Protein AF-A0A2N1UHP6-F1 (afdb_monomer)

Mean predicted aligned error: 9.68 Å

Solvent-accessible surface area (backbone atoms only — not comparable to full-atom values): 13556 Å² total; per-residue (Å²): 132,90,75,89,81,90,78,82,80,83,69,83,75,75,76,76,76,75,86,50,70,66,57,54,50,54,53,50,52,52,50,53,53,53,51,66,66,46,52,65,56,50,53,53,51,54,49,52,53,35,51,54,50,43,52,52,50,49,49,53,51,46,21,26,37,60,32,34,74,42,96,82,48,97,57,75,44,74,63,3,52,24,44,43,48,50,54,52,49,48,50,51,57,70,67,59,75,84,89,89,68,97,66,69,74,56,82,91,35,42,66,50,29,48,53,40,42,54,47,41,31,68,68,62,16,69,27,31,44,60,38,79,63,54,37,43,43,46,66,43,78,46,77,44,78,28,55,46,82,52,96,52,101,72,35,49,37,72,48,75,44,79,38,71,59,56,60,38,92,70,85,75,79,49,74,40,40,93,78,31,85,68,21,39,63,27,32,32,56,48,31,73,71,62,79,68,84,72,75,56,40,49,76,88,62,58,63,81,41,29,37,10,43,68,46,66,30,40,35,58,66,49,69,42,99,86,69,47,54,38,54,79,74

Structure (mmCIF, N/CA/C/O backbone):
data_AF-A0A2N1UHP6-F1
#
_entry.id   AF-A0A2N1UHP6-F1
#
loop_
_atom_site.group_PDB
_atom_site.id
_atom_site.type_symbol
_atom_site.label_atom_id
_atom_site.label_alt_id
_atom_site.label_comp_id
_atom_site.label_asym_id
_atom_site.label_entity_id
_atom_site.label_seq_id
_atom_site.pdbx_PDB_ins_code
_atom_site.Cartn_x
_atom_site.Cartn_y
_atom_site.Cartn_z
_atom_site.occupancy
_atom_site.B_iso_or_equiv
_atom_site.auth_seq_id
_atom_site.auth_comp_id
_atom_site.auth_asym_id
_atom_site.auth_atom_id
_atom_site.pdbx_PDB_model_num
ATOM 1 N N . MET A 1 1 ? 41.200 -51.945 -78.829 1.00 40.44 1 MET A N 1
ATOM 2 C CA . MET A 1 1 ? 40.423 -51.046 -79.706 1.00 40.44 1 MET A CA 1
ATOM 3 C C . MET A 1 1 ? 39.547 -50.185 -78.816 1.00 40.44 1 MET A C 1
ATOM 5 O O . MET A 1 1 ? 38.764 -50.777 -78.096 1.00 40.44 1 MET A O 1
ATOM 9 N N . TYR A 1 2 ? 39.797 -48.866 -78.843 1.00 44.97 2 TYR A N 1
ATOM 10 C CA . TYR A 1 2 ? 38.913 -47.701 -78.609 1.00 44.97 2 TYR A CA 1
ATOM 11 C C . TYR A 1 2 ? 37.865 -47.751 -77.476 1.00 44.97 2 TYR A C 1
ATOM 13 O O . TYR A 1 2 ? 37.186 -48.739 -77.281 1.00 44.97 2 TYR A O 1
ATOM 21 N N . SER A 1 3 ? 37.554 -46.698 -76.732 1.00 45.94 3 SER A N 1
ATOM 22 C CA . SER A 1 3 ? 38.073 -45.344 -76.559 1.00 45.94 3 SER A CA 1
ATOM 23 C C . SER A 1 3 ? 37.295 -44.762 -75.373 1.00 45.94 3 SER A C 1
ATOM 25 O O . SER A 1 3 ? 36.119 -45.069 -75.190 1.00 45.94 3 SER A O 1
ATOM 27 N N . TRP A 1 4 ? 37.955 -43.912 -74.596 1.00 58.59 4 TRP A N 1
ATOM 28 C CA . TRP A 1 4 ? 37.360 -42.893 -73.731 1.00 58.59 4 TRP A CA 1
ATOM 29 C C . TRP A 1 4 ? 36.025 -42.310 -74.230 1.00 58.59 4 TRP A C 1
ATOM 31 O O . TRP A 1 4 ? 35.923 -42.041 -75.417 1.00 58.59 4 TRP A O 1
ATOM 41 N N . PHE A 1 5 ? 35.098 -41.985 -73.316 1.00 57.38 5 PHE A N 1
ATOM 42 C CA . PHE A 1 5 ? 34.551 -40.622 -73.177 1.00 57.38 5 PHE A CA 1
ATOM 43 C C . PHE A 1 5 ? 33.900 -40.412 -71.800 1.00 57.38 5 PHE A C 1
ATOM 45 O O . PHE A 1 5 ? 32.856 -40.966 -71.465 1.00 57.38 5 PHE A O 1
ATOM 52 N N . SER A 1 6 ? 34.559 -39.559 -71.018 1.00 65.69 6 SER A N 1
ATOM 53 C CA . SER A 1 6 ? 33.983 -38.778 -69.929 1.00 65.69 6 SER A CA 1
ATOM 54 C C . SER A 1 6 ? 33.071 -37.699 -70.519 1.00 65.69 6 SER A C 1
ATOM 56 O O . SER A 1 6 ? 33.502 -36.933 -71.379 1.00 65.69 6 SER A O 1
ATOM 58 N N . THR A 1 7 ? 31.842 -37.591 -70.019 1.00 63.31 7 THR A N 1
ATOM 59 C CA . THR A 1 7 ? 31.036 -36.366 -70.117 1.00 63.31 7 THR A CA 1
ATOM 60 C C . THR A 1 7 ? 30.554 -36.007 -68.723 1.00 63.31 7 THR A C 1
ATOM 62 O O . THR A 1 7 ? 29.512 -36.470 -68.257 1.00 63.31 7 THR A O 1
ATOM 65 N N . GLY A 1 8 ? 31.358 -35.186 -68.046 1.00 53.56 8 GLY A N 1
ATOM 66 C CA . GLY A 1 8 ? 30.943 -34.455 -66.859 1.00 53.56 8 GLY A CA 1
ATOM 67 C C . GLY A 1 8 ? 29.770 -33.538 -67.199 1.00 53.56 8 GLY A C 1
ATOM 68 O O . GLY A 1 8 ? 29.825 -32.755 -68.146 1.00 53.56 8 GLY A O 1
ATOM 69 N N . ARG A 1 9 ? 28.688 -33.645 -66.428 1.00 57.09 9 ARG A N 1
ATOM 70 C CA . ARG A 1 9 ? 27.591 -32.679 -66.468 1.00 57.09 9 ARG A CA 1
ATOM 71 C C . ARG A 1 9 ? 28.042 -31.399 -65.772 1.00 57.09 9 ARG A C 1
ATOM 73 O O . ARG A 1 9 ? 28.438 -31.421 -64.611 1.00 57.09 9 ARG A O 1
ATOM 80 N N . ASN A 1 10 ? 27.948 -30.298 -66.509 1.00 60.03 10 ASN A N 1
ATOM 81 C CA . ASN A 1 10 ? 28.145 -28.933 -66.043 1.00 60.03 10 ASN A CA 1
ATOM 82 C C . ASN A 1 10 ? 27.243 -28.633 -64.833 1.00 60.03 10 ASN A C 1
ATOM 84 O O . ASN A 1 10 ? 26.041 -28.419 -64.992 1.00 60.03 10 ASN A O 1
ATOM 88 N N . CYS A 1 11 ? 27.813 -28.578 -63.628 1.00 63.97 11 CYS A N 1
ATOM 89 C CA . CYS A 1 11 ? 27.185 -27.859 -62.525 1.00 63.97 11 CYS A CA 1
ATOM 90 C C . CYS A 1 11 ? 27.292 -26.359 -62.836 1.00 63.97 11 CYS A C 1
ATOM 92 O O . CYS A 1 11 ? 28.410 -25.890 -63.067 1.00 63.97 11 CYS A O 1
ATOM 94 N N . PRO A 1 12 ? 26.191 -25.584 -62.840 1.00 66.12 12 PRO A N 1
ATOM 95 C CA . PRO A 1 12 ? 26.282 -24.138 -62.955 1.00 66.12 12 PRO A CA 1
ATOM 96 C C . PRO A 1 12 ? 27.116 -23.626 -61.783 1.00 66.12 12 PRO A C 1
ATOM 98 O O . PRO A 1 12 ? 26.727 -23.713 -60.616 1.00 66.12 12 PRO A O 1
ATOM 101 N N . GLN A 1 13 ? 28.309 -23.143 -62.108 1.00 62.44 13 GLN A N 1
ATOM 102 C CA . GLN A 1 13 ? 29.226 -22.518 -61.178 1.00 62.44 13 GLN A CA 1
ATOM 103 C C . GLN A 1 13 ? 28.523 -21.266 -60.651 1.00 62.44 13 GLN A C 1
ATOM 105 O O . GLN A 1 13 ? 28.478 -20.240 -61.325 1.00 62.44 13 GLN A O 1
ATOM 110 N N . ARG A 1 14 ? 27.895 -21.379 -59.470 1.00 64.81 14 ARG A N 1
ATOM 111 C CA . ARG A 1 14 ? 27.337 -20.247 -58.723 1.00 64.81 14 ARG A CA 1
ATOM 112 C C . ARG A 1 14 ? 28.448 -19.208 -58.636 1.00 64.81 14 ARG A C 1
ATOM 114 O O . ARG A 1 14 ? 29.418 -19.413 -57.904 1.00 64.81 14 ARG A O 1
ATOM 121 N N . GLN A 1 15 ? 28.331 -18.145 -59.426 1.00 63.44 15 GLN A N 1
ATOM 122 C CA . GLN A 1 15 ? 29.222 -17.002 -59.352 1.00 63.44 15 GLN A CA 1
ATOM 123 C C . GLN A 1 15 ? 29.154 -16.506 -57.912 1.00 63.44 15 GLN A C 1
ATOM 125 O O . GLN A 1 15 ? 28.128 -16.004 -57.454 1.00 63.44 15 GLN A O 1
ATOM 130 N N . ARG A 1 16 ? 30.224 -16.753 -57.156 1.00 64.75 16 ARG A N 1
ATOM 131 C CA . ARG A 1 16 ? 30.396 -16.184 -55.828 1.00 64.75 16 ARG A CA 1
ATOM 132 C C . ARG A 1 16 ? 30.650 -14.700 -56.063 1.00 64.75 16 ARG A C 1
ATOM 134 O O . ARG A 1 16 ? 31.787 -14.311 -56.302 1.00 64.75 16 ARG A O 1
ATOM 141 N N . ALA A 1 17 ? 29.583 -13.903 -56.094 1.00 69.94 17 ALA A N 1
ATOM 142 C CA . ALA A 1 17 ? 29.693 -12.455 -56.052 1.00 69.94 17 ALA A CA 1
ATOM 143 C C . ALA A 1 17 ? 30.446 -12.108 -54.760 1.00 69.94 17 ALA A C 1
ATOM 145 O O . ALA A 1 17 ? 29.975 -12.403 -53.661 1.00 69.94 17 ALA A O 1
ATOM 146 N N . GLY A 1 18 ? 31.678 -11.621 -54.901 1.00 76.69 18 GLY A N 1
ATOM 147 C CA . GLY A 1 18 ? 32.496 -11.217 -53.768 1.00 76.69 18 GLY A CA 1
ATOM 148 C C . GLY A 1 18 ? 31.865 -9.999 -53.107 1.00 76.69 18 GLY A C 1
ATOM 149 O O . GLY A 1 18 ? 31.551 -9.028 -53.790 1.00 76.69 18 GLY A O 1
ATOM 150 N N . VAL A 1 19 ? 31.676 -10.058 -51.791 1.00 82.00 19 VAL A N 1
ATOM 151 C CA . VAL A 1 19 ? 31.215 -8.910 -51.006 1.00 82.00 19 VAL A CA 1
ATOM 152 C C . VAL A 1 19 ? 32.281 -7.821 -51.095 1.00 82.00 19 VAL A C 1
ATOM 154 O O . VAL A 1 19 ? 33.451 -8.065 -50.794 1.00 82.00 19 VAL A O 1
ATOM 157 N N . THR A 1 20 ? 31.896 -6.626 -51.537 1.00 92.12 20 THR A N 1
ATOM 158 C CA . THR A 1 20 ? 32.844 -5.513 -51.668 1.00 92.12 20 THR A CA 1
ATOM 159 C C . THR A 1 20 ? 33.027 -4.799 -50.327 1.00 92.12 20 THR A C 1
ATOM 161 O O . THR A 1 20 ? 32.105 -4.718 -49.517 1.00 92.12 20 THR A O 1
ATOM 164 N N . LEU A 1 21 ? 34.218 -4.239 -50.079 1.00 91.00 21 LEU A N 1
ATOM 165 C CA . LEU A 1 21 ? 34.488 -3.460 -48.859 1.00 91.00 21 LEU A CA 1
ATOM 166 C C . LEU A 1 21 ? 33.507 -2.286 -48.721 1.00 91.00 21 LEU A C 1
ATOM 168 O O . LEU A 1 21 ? 33.021 -2.010 -47.627 1.00 91.00 21 LEU A O 1
ATOM 172 N N . VAL A 1 22 ? 33.178 -1.639 -49.842 1.00 94.06 22 VAL A N 1
ATOM 173 C CA . VAL A 1 22 ? 32.226 -0.521 -49.901 1.00 94.06 22 VAL A CA 1
ATOM 174 C C . VAL A 1 22 ? 30.828 -0.955 -49.456 1.00 94.06 22 VAL A C 1
ATOM 176 O O . VAL A 1 22 ? 30.180 -0.234 -48.704 1.00 94.06 22 VAL A O 1
ATOM 179 N N . GLU A 1 23 ? 30.377 -2.143 -49.855 1.00 92.12 23 GLU A N 1
ATOM 180 C CA . GLU A 1 23 ? 29.079 -2.688 -49.447 1.00 92.12 23 GLU A CA 1
ATOM 181 C C . GLU A 1 23 ? 29.013 -2.931 -47.933 1.00 92.12 23 GLU A C 1
ATOM 183 O O . GLU A 1 23 ? 28.057 -2.511 -47.281 1.00 92.12 23 GLU A O 1
ATOM 188 N N . ILE A 1 24 ? 30.068 -3.501 -47.340 1.00 94.50 24 ILE A N 1
ATOM 189 C CA . ILE A 1 24 ? 30.155 -3.670 -45.880 1.00 94.50 24 ILE A CA 1
ATOM 190 C C . ILE A 1 24 ? 30.202 -2.305 -45.178 1.00 94.50 24 ILE A C 1
ATOM 192 O O . ILE A 1 24 ? 29.566 -2.121 -44.139 1.00 94.50 24 ILE A O 1
ATOM 196 N N . LEU A 1 25 ? 30.909 -1.322 -45.741 1.00 95.81 25 LEU A N 1
ATOM 197 C CA . LEU A 1 25 ? 31.005 0.025 -45.174 1.00 95.81 25 LEU A CA 1
ATOM 198 C C . LEU A 1 25 ? 29.634 0.711 -45.141 1.00 95.81 25 LEU A C 1
ATOM 200 O O . LEU A 1 25 ? 29.219 1.208 -44.097 1.00 95.81 25 LEU A O 1
ATOM 204 N N . ILE A 1 26 ? 28.891 0.688 -46.246 1.00 96.50 26 ILE A N 1
ATOM 205 C CA . ILE A 1 26 ? 27.556 1.297 -46.311 1.00 96.50 26 ILE A CA 1
ATOM 206 C C . ILE A 1 26 ? 26.599 0.606 -45.330 1.00 96.50 26 ILE A C 1
ATOM 208 O O . ILE A 1 26 ? 25.913 1.282 -44.562 1.00 96.50 26 ILE A O 1
ATOM 212 N N . VAL A 1 27 ? 26.583 -0.731 -45.297 1.00 97.00 27 VAL A N 1
ATOM 213 C CA . VAL A 1 27 ? 25.702 -1.492 -44.394 1.00 97.00 27 VAL A CA 1
ATOM 214 C C . VAL A 1 27 ? 26.033 -1.208 -42.929 1.00 97.00 27 VAL A C 1
ATOM 216 O O . VAL A 1 27 ? 25.127 -0.972 -42.129 1.00 97.00 27 VAL A O 1
ATOM 219 N N . THR A 1 28 ? 27.315 -1.169 -42.562 1.00 96.75 28 THR A N 1
ATOM 220 C CA . THR A 1 28 ? 27.720 -0.877 -41.179 1.00 96.75 28 THR A CA 1
ATOM 221 C C . THR A 1 28 ? 27.349 0.541 -40.753 1.00 96.75 28 THR A C 1
ATOM 223 O O . THR A 1 28 ? 26.838 0.711 -39.648 1.00 96.75 28 THR A O 1
ATOM 226 N N . VAL A 1 29 ? 27.511 1.547 -41.620 1.00 98.00 29 VAL A N 1
ATOM 227 C CA . VAL A 1 29 ? 27.083 2.931 -41.344 1.00 98.00 29 VAL A CA 1
ATOM 228 C C . VAL A 1 29 ? 25.568 3.025 -41.145 1.00 98.00 29 VAL A C 1
ATOM 230 O O . VAL A 1 29 ? 25.106 3.685 -40.216 1.00 98.00 29 VAL A O 1
ATOM 233 N N . ILE A 1 30 ? 24.775 2.334 -41.966 1.00 97.81 30 ILE A N 1
ATOM 234 C CA . ILE A 1 30 ? 23.313 2.332 -41.812 1.00 97.81 30 ILE A CA 1
ATOM 235 C C . ILE A 1 30 ? 22.910 1.683 -40.480 1.00 97.81 30 ILE A C 1
ATOM 237 O O . ILE A 1 30 ? 22.083 2.236 -39.751 1.00 97.81 30 ILE A O 1
ATOM 241 N N . ILE A 1 31 ? 23.518 0.545 -40.123 1.00 97.25 31 ILE A N 1
ATOM 242 C CA . ILE A 1 31 ? 23.230 -0.148 -38.858 1.00 97.25 31 ILE A CA 1
ATOM 243 C C . ILE A 1 31 ? 23.630 0.717 -37.656 1.00 97.25 31 ILE A C 1
ATOM 245 O O . ILE A 1 31 ? 22.862 0.809 -36.696 1.00 97.25 31 ILE A O 1
ATOM 249 N N . THR A 1 32 ? 24.794 1.375 -37.689 1.00 97.19 32 THR A N 1
ATOM 250 C CA . THR A 1 32 ? 25.238 2.224 -36.571 1.00 97.19 32 THR A CA 1
ATOM 251 C C . THR A 1 32 ? 24.344 3.449 -36.393 1.00 97.19 32 THR A C 1
ATOM 253 O O . THR A 1 32 ? 23.987 3.771 -35.258 1.00 97.19 32 THR A O 1
ATOM 256 N N . LEU A 1 33 ? 23.896 4.078 -37.485 1.00 97.19 33 LEU A N 1
ATOM 257 C CA . LEU A 1 33 ? 22.923 5.172 -37.433 1.00 97.19 33 LEU A CA 1
ATOM 258 C C . LEU A 1 33 ?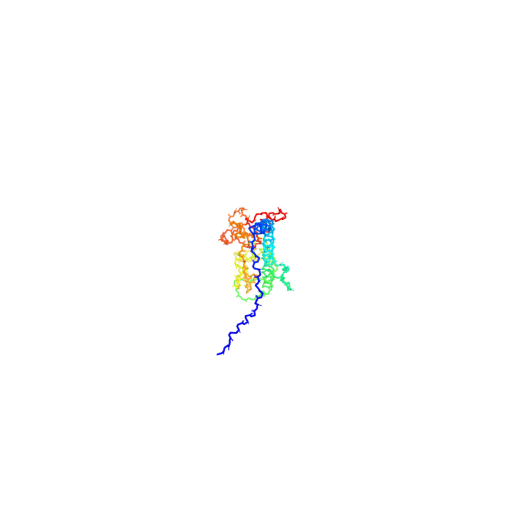 21.576 4.711 -36.861 1.00 97.19 33 LEU A C 1
ATOM 260 O O . LEU A 1 33 ? 21.036 5.362 -35.964 1.00 97.19 33 LEU A O 1
ATOM 264 N N . MET A 1 34 ? 21.052 3.566 -37.311 1.00 96.56 34 MET A N 1
ATOM 265 C CA . MET A 1 34 ? 19.808 3.011 -36.765 1.00 96.56 34 MET A CA 1
ATOM 266 C C . MET A 1 34 ? 19.925 2.684 -35.273 1.00 96.56 34 MET A C 1
ATOM 268 O O . MET A 1 34 ? 19.008 2.984 -34.500 1.00 96.56 34 MET A O 1
ATOM 272 N N . ALA A 1 35 ? 21.053 2.115 -34.845 1.00 95.69 35 ALA A N 1
ATOM 273 C CA . ALA A 1 35 ? 21.307 1.824 -33.439 1.00 95.69 35 ALA A CA 1
ATOM 274 C C . ALA A 1 35 ? 21.348 3.111 -32.597 1.00 95.69 35 ALA A C 1
ATOM 276 O O . ALA A 1 35 ? 20.680 3.189 -31.562 1.00 95.69 35 ALA A O 1
ATOM 277 N N . ALA A 1 36 ? 22.052 4.145 -33.070 1.00 95.38 36 ALA A N 1
ATOM 278 C CA . ALA A 1 36 ? 22.172 5.429 -32.381 1.00 95.38 36 ALA A CA 1
ATOM 279 C C . ALA A 1 36 ? 20.809 6.105 -32.149 1.00 95.38 36 ALA A C 1
ATOM 281 O O . ALA A 1 36 ? 20.549 6.606 -31.054 1.00 95.38 36 ALA A O 1
ATOM 282 N N . VAL A 1 37 ? 19.913 6.064 -33.143 1.00 95.25 37 VAL A N 1
ATOM 283 C CA . VAL A 1 37 ? 18.561 6.643 -33.036 1.00 95.25 37 VAL A CA 1
ATOM 284 C C . VAL A 1 37 ? 17.639 5.801 -32.141 1.00 95.25 37 VAL A C 1
ATOM 286 O O . VAL A 1 37 ? 16.770 6.344 -31.457 1.00 95.25 37 VAL A O 1
ATOM 289 N N . SER A 1 38 ? 17.838 4.483 -32.082 1.00 93.94 38 SER A N 1
ATOM 290 C CA . SER A 1 38 ? 16.955 3.569 -31.338 1.00 93.94 38 SER A CA 1
ATOM 291 C C . SER A 1 38 ? 17.204 3.560 -29.822 1.00 93.94 38 SER A C 1
ATOM 293 O O . SER A 1 38 ? 16.272 3.363 -29.036 1.00 93.94 38 SER A O 1
ATOM 295 N N . PHE A 1 39 ? 18.439 3.805 -29.374 1.00 92.00 39 PHE A N 1
ATOM 296 C CA . PHE A 1 39 ? 18.792 3.786 -27.948 1.00 92.00 39 PHE A CA 1
ATOM 297 C C . PHE A 1 39 ? 18.018 4.765 -27.043 1.00 92.00 39 PHE A C 1
ATOM 299 O O . PHE A 1 39 ? 17.568 4.329 -25.975 1.00 92.00 39 PHE A O 1
ATOM 306 N N . PRO A 1 40 ? 17.830 6.057 -27.386 1.00 91.00 40 PRO A N 1
ATOM 307 C CA . PRO A 1 40 ? 17.067 6.969 -26.531 1.00 91.00 40 PRO A CA 1
ATOM 308 C C . PRO A 1 40 ? 15.601 6.540 -26.392 1.00 91.00 40 PRO A C 1
ATOM 310 O O . PRO A 1 40 ? 15.049 6.584 -25.290 1.00 91.00 40 PRO A O 1
ATOM 313 N N . VAL A 1 41 ? 14.990 6.048 -27.475 1.00 92.81 41 VAL A N 1
ATOM 314 C CA . VAL A 1 41 ? 13.601 5.560 -27.476 1.00 92.81 41 VAL A CA 1
ATOM 315 C C . VAL A 1 41 ? 13.445 4.380 -26.518 1.00 92.81 41 VAL A C 1
ATOM 317 O O . VAL A 1 41 ? 12.512 4.349 -25.714 1.00 92.81 41 VAL A O 1
ATOM 320 N N . TYR A 1 42 ? 14.400 3.449 -26.536 1.00 92.44 42 TYR A N 1
ATOM 321 C CA . TYR A 1 42 ? 14.398 2.299 -25.639 1.00 92.44 42 TYR A CA 1
ATOM 322 C C . TYR A 1 42 ? 14.431 2.705 -24.158 1.00 92.44 42 TYR A C 1
ATOM 324 O O . TYR A 1 42 ? 13.643 2.193 -23.360 1.00 92.44 42 TYR A O 1
ATOM 332 N N . LYS A 1 43 ? 15.274 3.679 -23.781 1.00 91.44 43 LYS A N 1
ATOM 333 C CA . LYS A 1 43 ? 15.325 4.186 -22.397 1.00 91.44 43 LYS A CA 1
ATOM 334 C C . LYS A 1 43 ? 13.994 4.798 -21.955 1.00 91.44 43 LYS A C 1
ATOM 336 O O . LYS A 1 43 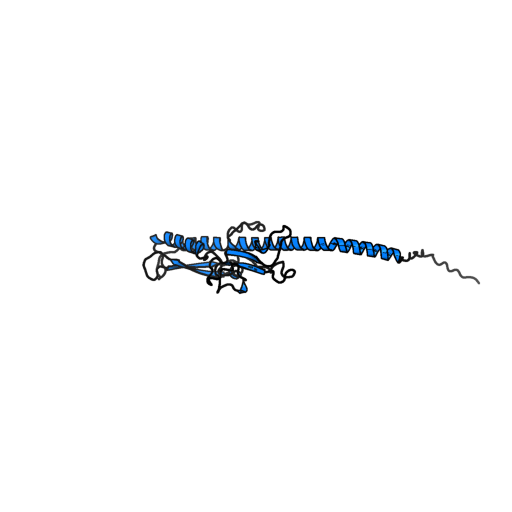? 13.547 4.534 -20.840 1.00 91.44 43 LYS A O 1
ATOM 341 N N . ILE A 1 44 ? 13.333 5.562 -22.826 1.00 92.88 44 ILE A N 1
ATOM 342 C CA . ILE A 1 44 ? 12.027 6.171 -22.526 1.00 92.88 44 ILE A CA 1
ATOM 343 C C . ILE A 1 44 ? 10.961 5.091 -22.303 1.00 92.88 44 ILE A C 1
ATOM 345 O O . ILE A 1 44 ? 10.181 5.182 -21.354 1.00 92.88 44 ILE A O 1
ATOM 349 N N . ILE A 1 45 ? 10.929 4.052 -23.141 1.00 94.44 45 ILE A N 1
ATOM 350 C CA . ILE A 1 45 ? 9.970 2.945 -22.998 1.00 94.44 45 ILE A CA 1
ATOM 351 C C . ILE A 1 45 ? 10.192 2.209 -21.671 1.00 94.44 45 ILE A C 1
ATOM 353 O O . ILE A 1 45 ? 9.240 2.029 -20.911 1.00 94.44 45 ILE A O 1
ATOM 357 N N . GLN A 1 46 ? 11.443 1.874 -21.337 1.00 94.50 46 GLN A N 1
ATOM 358 C CA . GLN A 1 46 ? 11.767 1.241 -20.055 1.00 94.50 46 GLN A CA 1
ATOM 359 C C . GLN A 1 46 ? 11.339 2.094 -18.856 1.00 94.50 46 GLN A C 1
ATOM 361 O O . GLN A 1 46 ? 10.820 1.565 -17.870 1.00 94.50 46 GLN A O 1
ATOM 366 N N . GLN A 1 47 ? 11.530 3.415 -18.929 1.00 94.56 47 GLN A N 1
ATOM 367 C CA . GLN A 1 47 ? 11.075 4.325 -17.882 1.00 94.56 47 GLN A CA 1
ATOM 368 C C . GLN A 1 47 ? 9.551 4.282 -17.728 1.00 94.56 47 GLN A C 1
ATOM 370 O O . GLN A 1 47 ? 9.063 4.118 -16.610 1.00 94.56 47 GLN A O 1
ATOM 375 N N . ARG A 1 48 ? 8.793 4.343 -18.833 1.00 95.50 48 ARG A N 1
ATOM 376 C CA . ARG A 1 48 ? 7.319 4.254 -18.810 1.00 95.50 48 ARG A CA 1
ATOM 377 C C . ARG A 1 48 ? 6.833 2.965 -18.165 1.00 95.50 48 ARG A C 1
ATOM 379 O O . ARG A 1 48 ? 5.899 2.989 -17.364 1.00 95.50 48 ARG A O 1
ATOM 386 N N . GLU A 1 49 ? 7.453 1.837 -18.496 1.00 95.88 49 GLU A N 1
ATOM 387 C CA . GLU A 1 49 ? 7.093 0.541 -17.920 1.00 95.88 49 GLU A CA 1
ATOM 388 C C . GLU A 1 49 ? 7.361 0.488 -16.414 1.00 95.88 49 GLU A C 1
ATOM 390 O O . GLU A 1 49 ? 6.506 0.029 -15.648 1.00 95.88 49 GLU A O 1
ATOM 395 N N . LYS A 1 50 ? 8.512 1.008 -15.969 1.00 95.25 50 LYS A N 1
ATOM 396 C CA . LYS A 1 50 ? 8.860 1.097 -14.544 1.00 95.25 50 LYS A CA 1
ATOM 397 C C . LYS A 1 50 ? 7.922 2.031 -13.782 1.00 95.25 50 LYS A C 1
ATOM 399 O O . LYS A 1 50 ? 7.455 1.650 -12.712 1.00 95.25 50 LYS A O 1
ATOM 404 N N . GLU A 1 51 ? 7.578 3.194 -14.335 1.00 95.56 51 GLU A N 1
ATOM 405 C CA . GLU A 1 51 ? 6.603 4.124 -13.745 1.00 95.56 51 GLU A CA 1
ATOM 406 C C . GLU A 1 51 ? 5.205 3.499 -13.651 1.00 95.56 51 GLU A C 1
ATOM 408 O O . GLU A 1 51 ? 4.557 3.559 -12.604 1.00 95.56 51 GLU A O 1
ATOM 413 N N . LYS A 1 52 ? 4.748 2.827 -14.715 1.00 95.00 52 LYS A N 1
ATOM 414 C CA . LYS A 1 52 ? 3.471 2.100 -14.721 1.00 95.00 52 LYS A CA 1
ATOM 415 C C . LYS A 1 52 ? 3.457 1.008 -13.653 1.00 95.00 52 LYS A C 1
ATOM 417 O O . LYS A 1 52 ? 2.466 0.856 -12.935 1.00 95.00 52 LYS A O 1
ATOM 422 N N . ARG A 1 53 ? 4.558 0.262 -13.518 1.00 94.81 53 ARG A N 1
ATOM 423 C CA . ARG A 1 53 ? 4.723 -0.760 -12.478 1.00 94.81 53 ARG A CA 1
ATOM 424 C C . ARG A 1 53 ? 4.737 -0.142 -11.080 1.00 94.81 53 ARG A C 1
ATOM 426 O O . ARG A 1 53 ? 4.073 -0.683 -10.202 1.00 94.81 53 ARG A O 1
ATOM 433 N N . LEU A 1 54 ? 5.422 0.984 -10.885 1.00 95.50 54 LEU A N 1
ATOM 434 C CA . LEU A 1 54 ? 5.472 1.708 -9.615 1.00 95.50 54 LEU A CA 1
ATOM 435 C C . LEU A 1 54 ? 4.073 2.133 -9.163 1.00 95.50 54 LEU A C 1
ATOM 437 O O . LEU A 1 54 ? 3.636 1.746 -8.083 1.00 95.50 54 LEU A O 1
ATOM 441 N N . ARG A 1 55 ? 3.330 2.840 -10.022 1.00 94.12 55 ARG A N 1
ATOM 442 C CA . ARG A 1 55 ? 1.956 3.281 -9.727 1.00 94.12 55 ARG A CA 1
ATOM 443 C C . ARG A 1 55 ? 1.036 2.108 -9.410 1.00 94.12 55 ARG A C 1
ATOM 445 O O . ARG A 1 55 ? 0.237 2.179 -8.483 1.00 94.12 55 ARG A O 1
ATOM 452 N N . LYS A 1 56 ? 1.179 1.004 -10.147 1.00 92.69 56 LYS A N 1
ATOM 453 C CA . LYS A 1 56 ? 0.436 -0.235 -9.897 1.00 92.69 56 LYS A CA 1
ATOM 454 C C . LYS A 1 56 ? 0.733 -0.823 -8.513 1.00 92.69 56 LYS A C 1
ATOM 456 O O . LYS A 1 56 ? -0.196 -1.261 -7.841 1.00 92.69 56 LYS A O 1
ATOM 461 N N . ILE A 1 57 ? 1.996 -0.827 -8.086 1.00 93.50 57 ILE A N 1
ATOM 462 C CA . ILE A 1 57 ? 2.393 -1.303 -6.752 1.00 93.50 57 ILE A CA 1
ATOM 463 C C . ILE A 1 57 ? 1.822 -0.387 -5.666 1.00 93.50 57 ILE A C 1
ATOM 465 O O . ILE A 1 57 ? 1.154 -0.881 -4.761 1.00 93.50 57 ILE A O 1
ATOM 469 N N . LEU A 1 58 ? 2.013 0.931 -5.788 1.00 93.69 58 LEU A N 1
ATOM 470 C CA . LEU A 1 58 ? 1.512 1.912 -4.818 1.00 93.69 58 LEU A CA 1
ATOM 471 C C . LEU A 1 58 ? -0.014 1.828 -4.675 1.00 93.69 58 LEU A C 1
ATOM 473 O O . LEU A 1 58 ? -0.522 1.718 -3.563 1.00 93.69 58 LEU A O 1
ATOM 477 N N . ALA A 1 59 ? -0.751 1.764 -5.787 1.00 91.81 59 ALA A N 1
ATOM 478 C CA . ALA A 1 59 ? -2.204 1.592 -5.770 1.00 91.81 59 ALA A CA 1
ATOM 479 C C . ALA A 1 59 ? -2.635 0.261 -5.126 1.00 91.81 59 ALA A C 1
ATOM 481 O O . ALA A 1 59 ? -3.606 0.221 -4.369 1.00 91.81 59 ALA A O 1
ATOM 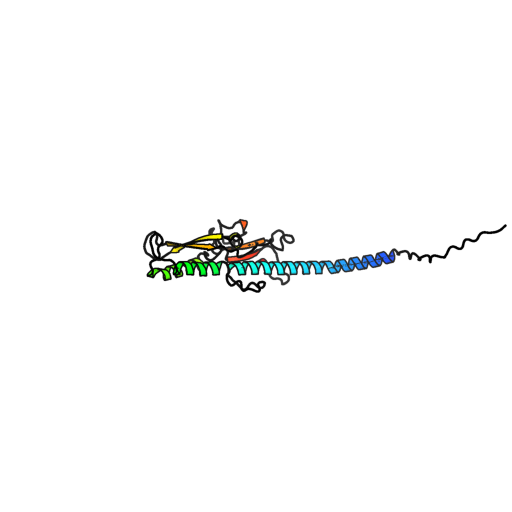482 N N . SER A 1 60 ? -1.911 -0.833 -5.389 1.00 90.62 60 SER A N 1
ATOM 483 C CA . SER A 1 60 ? -2.199 -2.138 -4.781 1.00 90.62 60 SER A CA 1
ATOM 484 C C . SER A 1 60 ? -1.987 -2.136 -3.267 1.00 90.62 60 SER A C 1
ATOM 486 O O . SER A 1 60 ? -2.758 -2.764 -2.552 1.00 90.62 60 SER A O 1
ATOM 488 N N . VAL A 1 61 ? -0.954 -1.455 -2.770 1.00 92.25 61 VAL A N 1
ATOM 489 C CA . VAL A 1 61 ? -0.686 -1.376 -1.327 1.00 92.25 61 VAL A CA 1
ATOM 490 C C . VAL A 1 61 ? -1.650 -0.398 -0.649 1.00 92.25 61 VAL A C 1
ATOM 492 O O . VAL A 1 61 ? -2.210 -0.731 0.389 1.00 92.25 61 VAL A O 1
ATOM 495 N N . ARG A 1 62 ? -1.933 0.764 -1.254 1.00 92.75 62 ARG A N 1
ATOM 496 C CA . ARG A 1 62 ? -2.925 1.724 -0.733 1.00 92.75 62 ARG A CA 1
ATOM 497 C C . ARG A 1 62 ? -4.323 1.122 -0.639 1.00 92.75 62 ARG A C 1
ATOM 499 O O . ARG A 1 62 ? -4.980 1.276 0.383 1.00 92.75 62 ARG A O 1
ATOM 506 N N . SER A 1 63 ? -4.762 0.388 -1.664 1.00 90.31 63 SER A N 1
ATOM 507 C CA . SER A 1 63 ? -6.051 -0.322 -1.618 1.00 90.31 63 SER A CA 1
ATOM 508 C C . SER A 1 63 ? -6.083 -1.403 -0.535 1.00 90.31 63 SER A C 1
ATOM 510 O O . SER A 1 63 ? -7.101 -1.547 0.136 1.00 90.31 63 SER A O 1
ATOM 512 N N . ALA A 1 64 ? -4.970 -2.104 -0.303 1.00 91.56 64 ALA A N 1
ATOM 513 C CA . ALA A 1 64 ? -4.848 -3.060 0.795 1.00 91.56 64 ALA A CA 1
ATOM 514 C C . ALA A 1 64 ? -4.872 -2.399 2.187 1.00 91.56 64 ALA A C 1
ATOM 516 O O . ALA A 1 64 ? -5.332 -3.023 3.140 1.00 91.56 64 ALA A O 1
ATOM 517 N N . LEU A 1 65 ? -4.412 -1.151 2.311 1.00 92.50 65 LEU A N 1
ATOM 518 C CA . LEU A 1 65 ? -4.422 -0.380 3.558 1.00 92.50 65 LEU A CA 1
ATOM 519 C C . LEU A 1 65 ? -5.816 0.152 3.907 1.00 92.50 65 LEU A C 1
ATOM 521 O O . LEU A 1 65 ? -6.383 -0.213 4.938 1.00 92.50 65 LEU A O 1
ATOM 525 N N . SER A 1 66 ? -6.367 1.022 3.059 1.00 86.50 66 SER A N 1
ATOM 526 C CA . SER A 1 66 ? -7.593 1.771 3.360 1.00 86.50 66 SER A CA 1
ATOM 527 C C . SER A 1 66 ? -8.872 1.086 2.888 1.00 86.50 66 SER A C 1
ATOM 529 O O . SER A 1 66 ? -9.945 1.417 3.380 1.00 86.50 66 SER A O 1
ATOM 531 N N . GLY A 1 67 ? -8.765 0.116 1.980 1.00 78.38 67 GLY A N 1
ATOM 532 C CA . GLY A 1 67 ? -9.908 -0.463 1.288 1.00 78.38 67 GLY A CA 1
ATOM 533 C C . GLY A 1 67 ? -10.290 0.431 0.124 1.00 78.38 67 GLY A C 1
ATOM 534 O O . GLY A 1 67 ? -10.772 1.546 0.291 1.00 78.38 67 GLY A O 1
ATOM 535 N N . SER A 1 68 ? -10.023 -0.043 -1.084 1.00 67.56 68 SER A N 1
ATOM 536 C CA . SER A 1 68 ? -10.423 0.641 -2.306 1.00 67.56 68 SER A CA 1
ATOM 537 C C . SER A 1 68 ? -10.579 -0.378 -3.419 1.00 67.56 68 SER A C 1
ATOM 539 O O . SER A 1 68 ? -9.987 -1.460 -3.387 1.00 67.56 68 SER A O 1
ATOM 541 N N . LYS A 1 69 ? -11.355 -0.009 -4.436 1.00 60.03 69 LYS A N 1
ATOM 542 C CA . LYS A 1 69 ? -11.539 -0.803 -5.643 1.00 60.03 69 LYS A CA 1
ATOM 543 C C . LYS A 1 69 ? -10.180 -0.932 -6.337 1.00 60.03 69 LYS A C 1
ATOM 545 O O . LYS A 1 69 ? -9.707 -0.003 -6.987 1.00 60.03 69 LYS A O 1
ATOM 550 N N . SER A 1 70 ? -9.509 -2.067 -6.145 1.00 55.12 70 SER A N 1
ATOM 551 C CA . SER A 1 70 ? -8.248 -2.332 -6.832 1.00 55.12 70 SER A CA 1
ATOM 552 C C . SER A 1 70 ? -8.509 -2.331 -8.344 1.00 55.12 70 SER A C 1
ATOM 554 O O . SER A 1 70 ? -9.387 -3.063 -8.805 1.00 55.12 70 SER A O 1
ATOM 556 N N . PRO A 1 71 ? -7.751 -1.562 -9.149 1.00 55.41 71 PRO A N 1
ATOM 557 C CA . PRO A 1 71 ? -7.963 -1.468 -10.596 1.00 55.41 71 PRO A CA 1
ATOM 558 C C . PRO A 1 71 ? -7.652 -2.773 -11.351 1.00 55.41 71 PRO A C 1
ATOM 560 O O . PRO A 1 71 ? -7.779 -2.829 -12.570 1.00 55.41 71 PRO A O 1
ATOM 563 N N . LEU A 1 72 ? -7.194 -3.816 -10.652 1.00 53.84 72 LEU A N 1
ATOM 564 C CA . LEU A 1 72 ? -6.774 -5.092 -11.231 1.00 53.84 72 LEU A CA 1
ATOM 565 C C . LEU A 1 72 ? -7.632 -6.276 -10.801 1.00 53.84 72 LEU A C 1
ATOM 567 O O . LEU A 1 72 ? -7.436 -7.371 -11.327 1.00 53.84 72 LEU A O 1
ATOM 571 N N . SER A 1 73 ? -8.524 -6.107 -9.826 1.00 51.16 73 SER A N 1
ATOM 572 C CA . SER A 1 73 ? -9.370 -7.198 -9.361 1.00 51.16 73 SER A CA 1
ATOM 573 C C . SER A 1 73 ? -10.772 -7.054 -9.939 1.00 51.16 73 SER A C 1
ATOM 575 O O . SER A 1 73 ? -11.441 -6.046 -9.745 1.00 51.16 73 SER A O 1
ATOM 577 N N . ALA A 1 74 ? -11.241 -8.102 -10.622 1.00 56.22 74 ALA A N 1
ATOM 578 C CA . ALA A 1 74 ? -12.632 -8.201 -11.073 1.00 56.22 74 ALA A CA 1
ATOM 579 C C . ALA A 1 74 ? -13.625 -8.276 -9.896 1.00 56.22 74 ALA A C 1
ATOM 581 O O . ALA A 1 74 ? -14.810 -8.006 -10.057 1.00 56.22 74 ALA A O 1
ATOM 582 N N . ARG A 1 75 ? -13.135 -8.640 -8.704 1.00 50.81 75 ARG A N 1
ATOM 583 C CA . ARG A 1 75 ? -13.876 -8.550 -7.446 1.00 50.81 75 ARG A CA 1
ATOM 584 C C . ARG A 1 75 ? -13.522 -7.252 -6.743 1.00 50.81 75 ARG A C 1
ATOM 586 O O . ARG A 1 75 ? -12.347 -6.891 -6.674 1.00 50.81 75 ARG A O 1
ATOM 593 N N . GLU A 1 76 ? -14.522 -6.573 -6.201 1.00 52.16 76 GLU A N 1
ATOM 594 C CA . GLU A 1 76 ? -14.286 -5.443 -5.316 1.00 52.16 76 GLU A CA 1
ATOM 595 C C . GLU A 1 76 ? -13.587 -5.962 -4.054 1.00 52.16 76 GLU A C 1
ATOM 597 O O . GLU A 1 76 ? -14.161 -6.706 -3.263 1.00 52.16 76 GLU A O 1
ATOM 602 N N . PHE A 1 77 ? -12.315 -5.603 -3.873 1.00 56.03 77 PHE A N 1
ATOM 603 C CA . PHE A 1 77 ? -11.680 -5.674 -2.561 1.00 56.03 77 PHE A CA 1
ATOM 604 C C . PHE A 1 77 ? -12.238 -4.512 -1.734 1.00 56.03 77 PHE A C 1
ATOM 606 O O . PHE A 1 77 ? -11.616 -3.464 -1.600 1.00 56.03 77 PHE A O 1
ATOM 613 N N . VAL A 1 78 ? -13.466 -4.679 -1.239 1.00 57.94 78 VAL A N 1
ATOM 614 C CA . VAL A 1 78 ? -14.151 -3.674 -0.405 1.00 57.94 78 VAL A CA 1
ATOM 615 C C . VAL A 1 78 ? -13.473 -3.546 0.969 1.00 57.94 78 VAL A C 1
ATOM 617 O O . VAL A 1 78 ? -13.658 -2.568 1.687 1.00 57.94 78 VAL A O 1
ATOM 620 N N . GLU A 1 79 ? -12.620 -4.504 1.328 1.00 74.50 79 GLU A N 1
ATOM 621 C CA . GLU A 1 79 ? -12.080 -4.645 2.675 1.00 74.50 79 GLU A CA 1
ATOM 622 C C . GLU A 1 79 ? -10.553 -4.538 2.668 1.00 74.50 79 GLU A C 1
ATOM 624 O O . GLU A 1 79 ? -9.834 -5.535 2.602 1.00 74.50 79 GLU A O 1
ATOM 629 N N . GLY A 1 80 ? -10.044 -3.309 2.744 1.00 88.75 80 GLY A N 1
ATOM 630 C CA . GLY A 1 80 ? -8.666 -3.091 3.183 1.00 88.75 80 GLY A CA 1
ATOM 631 C C . GLY A 1 80 ? -8.521 -3.373 4.675 1.00 88.75 80 GLY A C 1
ATOM 632 O O . GLY A 1 80 ? -9.518 -3.520 5.391 1.00 88.75 80 GLY A O 1
ATOM 633 N N . TYR A 1 81 ? -7.277 -3.422 5.149 1.00 92.62 81 TYR A N 1
ATOM 634 C CA . TYR A 1 81 ? -6.940 -3.708 6.543 1.00 92.62 81 TYR A CA 1
ATOM 635 C C . TYR A 1 81 ? -7.744 -2.833 7.505 1.00 92.62 81 TYR A C 1
ATOM 637 O O . TYR A 1 81 ? -8.390 -3.345 8.419 1.00 92.62 81 TYR A O 1
ATOM 645 N N . ARG A 1 82 ? -7.789 -1.522 7.245 1.00 92.25 82 ARG A N 1
ATOM 646 C CA . ARG A 1 82 ? -8.504 -0.580 8.104 1.00 92.25 82 ARG A CA 1
ATOM 647 C C . ARG A 1 82 ? -9.998 -0.834 8.161 1.00 92.25 82 ARG A C 1
ATOM 649 O O . ARG A 1 82 ? -10.568 -0.888 9.248 1.00 92.25 82 ARG A O 1
ATOM 656 N N . THR A 1 83 ? -10.629 -1.012 7.009 1.00 91.50 83 THR A N 1
ATOM 657 C CA . THR A 1 83 ? -12.064 -1.303 6.940 1.00 91.50 83 THR A CA 1
ATOM 658 C C . THR A 1 83 ? -12.391 -2.601 7.665 1.00 91.50 83 THR A C 1
ATOM 660 O O . THR A 1 83 ? -13.364 -2.645 8.411 1.00 91.50 83 THR A O 1
ATOM 663 N N . TYR A 1 84 ? -11.547 -3.629 7.521 1.00 91.75 84 TYR A N 1
ATOM 664 C CA . TYR A 1 84 ? -11.717 -4.884 8.246 1.00 91.75 84 TYR A CA 1
ATOM 665 C C . TYR A 1 84 ? -11.640 -4.703 9.759 1.00 91.75 84 TYR A C 1
ATOM 667 O O . TYR A 1 84 ? -12.554 -5.125 10.458 1.00 91.75 84 TYR A O 1
ATOM 675 N N . VAL A 1 85 ? -10.579 -4.066 10.262 1.00 92.25 85 VAL A N 1
ATOM 676 C CA . VAL A 1 85 ? -10.387 -3.862 11.705 1.00 92.25 85 VAL A CA 1
ATOM 677 C C . VAL A 1 85 ? -11.541 -3.056 12.293 1.00 92.25 85 VAL A C 1
ATOM 679 O O . VAL A 1 85 ? -12.073 -3.420 13.338 1.00 92.25 85 VAL A O 1
ATOM 682 N N . ILE A 1 86 ? -11.987 -2.006 11.600 1.00 92.31 86 ILE A N 1
ATOM 683 C CA . ILE A 1 86 ? -13.102 -1.173 12.057 1.00 92.31 86 ILE A CA 1
ATOM 684 C C . ILE A 1 86 ? -14.420 -1.955 12.063 1.00 92.31 86 ILE A C 1
ATOM 686 O 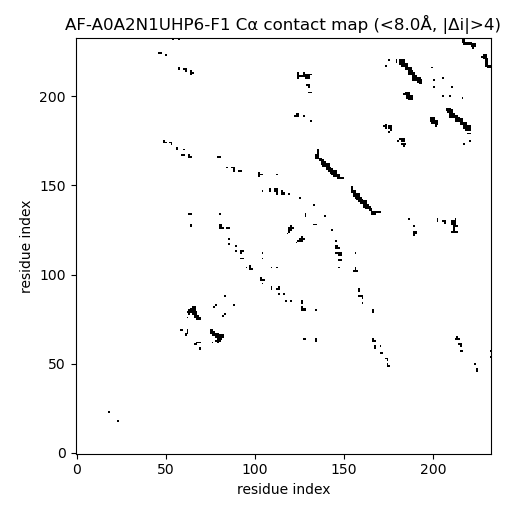O . ILE A 1 86 ? -15.144 -1.917 13.061 1.00 92.31 86 ILE A O 1
ATOM 690 N N . ALA A 1 87 ? -14.741 -2.657 10.974 1.00 91.88 87 ALA A N 1
ATOM 691 C CA . ALA A 1 87 ? -15.996 -3.391 10.844 1.00 91.88 87 ALA A CA 1
ATOM 692 C C . ALA A 1 87 ? -16.056 -4.573 11.819 1.00 91.88 87 ALA A C 1
ATOM 694 O O . ALA A 1 87 ? -17.011 -4.703 12.584 1.00 91.88 87 ALA A O 1
ATOM 695 N N . TYR A 1 88 ? -15.006 -5.394 11.842 1.00 91.56 88 TYR A N 1
ATOM 696 C CA . TYR A 1 88 ? -14.937 -6.575 12.691 1.00 91.56 88 TYR A CA 1
ATOM 697 C C . TYR A 1 88 ? -14.800 -6.209 14.172 1.00 91.56 88 TYR A C 1
ATOM 699 O O . TYR A 1 88 ? -15.491 -6.779 15.009 1.00 91.56 88 TYR A O 1
ATOM 707 N N . GLY A 1 89 ? -13.990 -5.200 14.511 1.00 91.75 89 GLY A N 1
ATOM 708 C CA . GLY A 1 89 ? -13.898 -4.689 15.880 1.00 91.75 89 GLY A CA 1
ATOM 709 C C . GLY A 1 89 ? -15.232 -4.144 16.391 1.00 91.75 89 GLY A C 1
ATOM 710 O O . GLY A 1 89 ? -15.643 -4.469 17.503 1.00 91.75 89 GLY A O 1
ATOM 711 N N . SER A 1 90 ? -15.965 -3.396 15.556 1.00 92.06 90 SER A N 1
ATOM 712 C CA . SER A 1 90 ? -17.316 -2.925 15.899 1.00 92.06 90 SER A CA 1
ATOM 713 C C . SER A 1 90 ? -18.284 -4.084 16.134 1.00 92.06 90 SER A C 1
ATOM 715 O O . SER A 1 90 ? -19.034 -4.063 17.108 1.00 92.06 90 SER A O 1
ATOM 717 N N . TYR A 1 91 ? -18.235 -5.106 15.274 1.00 92.00 91 TYR A N 1
ATOM 718 C CA . TYR A 1 91 ? -19.043 -6.315 15.411 1.00 92.00 91 TYR A CA 1
ATOM 719 C C . TYR A 1 91 ? -18.747 -7.061 16.721 1.00 92.00 91 TYR A C 1
ATOM 721 O O . TYR A 1 91 ? -19.679 -7.468 17.414 1.00 92.00 91 TYR A O 1
ATOM 729 N N . LEU A 1 92 ? -17.473 -7.209 17.102 1.00 90.56 92 LEU A N 1
ATOM 730 C CA . LEU A 1 92 ? -17.095 -7.855 18.364 1.00 90.56 92 LEU A CA 1
ATOM 731 C C . LEU A 1 92 ? -17.598 -7.081 19.588 1.00 90.56 92 LEU A C 1
ATOM 733 O O . LEU A 1 92 ? -18.067 -7.695 20.541 1.00 90.56 92 LEU A O 1
ATOM 737 N N . ILE A 1 93 ? -17.537 -5.746 19.560 1.00 90.12 93 ILE A N 1
ATOM 738 C CA . ILE A 1 93 ? -18.018 -4.899 20.663 1.00 90.12 93 ILE A CA 1
ATOM 739 C C . ILE A 1 93 ? -19.542 -5.008 20.819 1.00 90.12 93 ILE A C 1
ATOM 741 O O . ILE A 1 93 ? -20.049 -5.085 21.939 1.00 90.12 93 ILE A O 1
ATOM 745 N N . GLU A 1 94 ? -20.291 -5.025 19.714 1.00 89.19 94 GLU A N 1
ATOM 746 C CA . GLU A 1 94 ? -21.754 -5.154 19.748 1.00 89.19 94 GLU A CA 1
ATOM 747 C C . GLU A 1 94 ? -22.191 -6.516 20.298 1.00 89.19 94 GLU A C 1
ATOM 749 O O . GLU A 1 94 ? -23.047 -6.585 21.191 1.00 89.19 94 GLU A O 1
ATOM 754 N N . ASN A 1 95 ? -21.538 -7.580 19.824 1.00 88.38 95 ASN A N 1
ATOM 755 C CA . ASN A 1 95 ? -21.847 -8.965 20.177 1.00 88.38 95 ASN A CA 1
ATOM 756 C C . ASN A 1 95 ? -21.135 -9.468 21.438 1.00 88.38 95 ASN A C 1
ATOM 758 O O . ASN A 1 95 ? -21.278 -10.639 21.783 1.00 88.38 95 ASN A O 1
ATOM 762 N N . ALA A 1 96 ? -20.393 -8.615 22.147 1.00 82.69 96 ALA A N 1
ATOM 763 C CA . ALA A 1 96 ? -19.827 -8.970 23.440 1.00 82.69 96 ALA A CA 1
ATOM 764 C C . ALA A 1 96 ? -20.966 -9.365 24.404 1.00 82.69 96 ALA A C 1
ATOM 766 O O . ALA A 1 96 ? -21.822 -8.539 24.747 1.00 82.69 96 ALA A O 1
ATOM 767 N N . LEU A 1 97 ? -21.007 -10.644 24.785 1.00 66.19 97 LEU A N 1
ATOM 768 C CA . LEU A 1 97 ? -21.936 -11.197 25.773 1.00 66.19 97 LEU A CA 1
ATOM 769 C C . LEU A 1 97 ? -21.471 -10.805 27.192 1.00 66.19 97 LEU A C 1
ATOM 771 O O . LEU A 1 97 ? -20.274 -10.785 27.470 1.00 66.19 97 LEU A O 1
ATOM 775 N N . GLU A 1 98 ? -22.405 -10.509 28.096 1.00 57.84 98 GLU A N 1
ATOM 776 C CA . GLU A 1 98 ? -22.180 -10.488 29.561 1.00 57.84 98 GLU A CA 1
ATOM 777 C C . GLU A 1 98 ? -22.505 -11.912 30.108 1.00 57.84 98 GLU A C 1
ATOM 779 O O . GLU A 1 98 ? -23.466 -12.451 29.545 1.00 57.84 98 GLU A O 1
ATOM 784 N N . PRO A 1 99 ? -21.893 -12.581 31.147 1.00 53.28 99 PRO A N 1
ATOM 785 C CA . PRO A 1 99 ? -20.699 -12.435 32.052 1.00 53.28 99 PRO A CA 1
ATOM 786 C C . PRO A 1 99 ? -19.784 -13.739 32.079 1.00 53.28 99 PRO A C 1
ATOM 788 O O . PRO A 1 99 ? -19.910 -14.507 31.125 1.00 53.28 99 PRO A O 1
ATOM 791 N N . PRO A 1 100 ? -18.921 -14.123 33.089 1.00 47.00 100 PRO A N 1
ATOM 792 C CA . PRO A 1 100 ? -18.246 -13.429 34.209 1.00 47.00 100 PRO A CA 1
ATOM 793 C C . PRO A 1 100 ? -16.699 -13.318 34.043 1.00 47.00 100 PRO A C 1
ATOM 795 O O . PRO A 1 100 ? -16.005 -14.301 33.786 1.00 47.00 100 PRO A O 1
ATOM 798 N N . GLY A 1 101 ? -16.128 -12.124 34.251 1.00 54.34 101 GLY A N 1
ATOM 799 C CA . GLY A 1 101 ? -14.673 -11.879 34.234 1.00 54.34 101 GLY A CA 1
ATOM 800 C C . GLY A 1 101 ? -14.310 -10.390 34.109 1.00 54.34 101 GLY A C 1
ATOM 801 O O . GLY A 1 101 ? -15.161 -9.583 33.762 1.00 54.34 101 GLY A O 1
ATOM 802 N N . ALA A 1 102 ? -13.053 -10.015 34.389 1.00 53.97 102 ALA A N 1
ATOM 803 C CA . ALA A 1 102 ? -12.600 -8.636 34.661 1.00 53.97 102 ALA A CA 1
ATOM 804 C C . ALA A 1 102 ? -12.763 -7.584 33.533 1.00 53.97 102 ALA A C 1
ATOM 806 O O . ALA A 1 102 ? -12.597 -6.398 33.799 1.00 53.97 102 ALA A O 1
ATOM 807 N N . ASN A 1 103 ? -13.133 -7.982 32.310 1.00 61.25 103 ASN A N 1
ATOM 808 C CA . ASN A 1 103 ? -13.222 -7.099 31.138 1.00 61.25 103 ASN A CA 1
ATOM 809 C C . ASN A 1 103 ? -14.640 -7.090 30.531 1.00 61.25 103 ASN A C 1
ATOM 811 O O . ASN A 1 103 ? -14.815 -7.327 29.337 1.00 61.25 103 ASN A O 1
ATOM 815 N N . THR A 1 104 ? -15.677 -6.876 31.340 1.00 70.94 104 THR A N 1
ATOM 816 C CA . THR A 1 104 ? -17.073 -6.812 30.864 1.00 70.94 104 THR A CA 1
ATOM 817 C C . THR A 1 104 ? -17.499 -5.387 30.518 1.00 70.94 104 THR A C 1
ATOM 819 O O . THR A 1 104 ? -17.248 -4.466 31.293 1.00 70.94 104 THR A O 1
ATOM 822 N N . ILE A 1 105 ? -18.201 -5.212 29.392 1.00 70.31 105 ILE A N 1
ATOM 823 C CA . ILE A 1 105 ? -18.849 -3.943 29.031 1.00 70.31 105 ILE A CA 1
ATOM 824 C C . ILE A 1 105 ? -20.304 -3.989 29.514 1.00 70.31 105 ILE A C 1
ATOM 826 O O . ILE A 1 105 ? -21.066 -4.781 28.962 1.00 70.31 105 ILE A O 1
ATOM 830 N N . PRO A 1 106 ? -20.725 -3.131 30.460 1.00 75.44 106 PRO A N 1
ATOM 831 C CA . PRO A 1 106 ? -22.136 -2.981 30.806 1.00 75.44 106 PRO A CA 1
ATOM 832 C C . PRO A 1 106 ? -22.966 -2.617 29.567 1.00 75.44 106 PRO A C 1
ATOM 834 O O . PRO A 1 106 ? -22.545 -1.769 28.778 1.00 75.44 106 PRO A O 1
ATOM 837 N N . ALA A 1 107 ? -24.167 -3.172 29.408 1.00 74.81 107 ALA A N 1
ATOM 838 C CA . ALA A 1 107 ? -25.019 -2.977 28.230 1.00 74.81 107 ALA A CA 1
ATOM 839 C C . ALA A 1 107 ? -25.213 -1.495 27.844 1.00 74.81 107 ALA A C 1
ATOM 841 O O . ALA A 1 107 ? -25.171 -1.141 26.664 1.00 74.81 107 ALA A O 1
ATOM 842 N N . GLY A 1 108 ? -25.325 -0.602 28.835 1.00 80.44 108 GLY A N 1
ATOM 843 C CA . GLY A 1 108 ? -25.443 0.849 28.629 1.00 80.44 108 GLY A CA 1
ATOM 844 C C . GLY A 1 108 ? -24.164 1.558 28.151 1.00 80.44 108 GLY A C 1
ATOM 845 O O . GLY A 1 108 ? -24.215 2.726 27.768 1.00 80.44 108 GLY A O 1
ATOM 846 N N . GLN A 1 109 ? -23.014 0.882 28.159 1.00 85.75 109 GLN A N 1
ATOM 847 C CA . GLN A 1 109 ? -21.708 1.431 27.779 1.00 85.75 109 GLN A CA 1
ATOM 848 C C . GLN A 1 109 ? -21.217 0.955 26.405 1.00 85.75 109 GLN A C 1
ATOM 850 O O . GLN A 1 109 ? -20.306 1.576 25.859 1.00 85.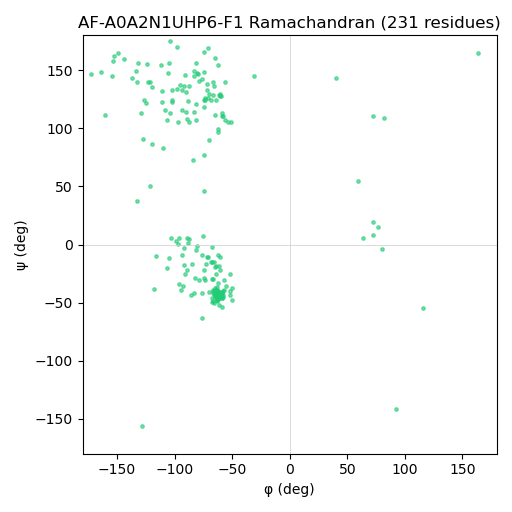75 109 GLN A O 1
ATOM 855 N N . LYS A 1 110 ? -21.845 -0.056 25.783 1.00 87.62 110 LYS A N 1
ATOM 856 C CA . LYS A 1 110 ? -21.449 -0.582 24.457 1.00 87.62 110 LYS A CA 1
ATOM 857 C C . LYS A 1 110 ? -21.319 0.506 23.391 1.00 87.62 110 LYS A C 1
ATOM 859 O O . LYS A 1 110 ? -20.331 0.550 22.661 1.00 87.62 110 LYS A O 1
ATOM 864 N N . LYS A 1 111 ? -22.279 1.438 23.346 1.00 89.81 111 LYS A N 1
ATOM 865 C CA . LYS A 1 111 ? -22.252 2.574 22.412 1.00 89.81 111 LYS A CA 1
ATOM 866 C C . LYS A 1 111 ? -21.032 3.474 22.639 1.00 89.81 111 LYS A C 1
ATOM 868 O O . LYS A 1 111 ? -20.345 3.809 21.681 1.00 89.81 111 LYS A O 1
ATOM 873 N N . LYS A 1 112 ? -20.724 3.802 23.899 1.00 90.06 112 LYS A N 1
ATOM 874 C CA . LYS A 1 112 ? -19.556 4.623 24.263 1.00 90.06 112 LYS A CA 1
ATOM 875 C C . LYS A 1 112 ? -18.240 3.916 23.940 1.00 90.06 112 LYS A C 1
ATOM 877 O O . LYS A 1 112 ? -17.342 4.544 23.393 1.00 90.06 112 LYS A O 1
ATOM 882 N N . VAL A 1 113 ? -18.140 2.615 24.222 1.00 91.06 113 VAL A N 1
ATOM 883 C CA . VAL A 1 113 ? -16.962 1.804 23.869 1.00 91.06 113 VAL A CA 1
ATOM 884 C C . VAL A 1 113 ? -16.764 1.790 22.357 1.00 91.06 113 VAL A C 1
ATOM 886 O O . VAL A 1 113 ? -15.660 2.046 21.893 1.00 91.06 113 VAL A O 1
ATOM 889 N N . LYS A 1 114 ? -17.827 1.575 21.573 1.00 92.00 114 LYS A N 1
ATOM 890 C CA . LYS A 1 114 ? -17.757 1.634 20.107 1.00 92.00 114 LYS A CA 1
ATOM 891 C C . LYS A 1 114 ? -17.317 3.015 19.611 1.00 92.00 114 LYS A C 1
ATOM 893 O O . LYS A 1 114 ? -16.451 3.105 18.747 1.00 92.00 114 LYS A O 1
ATOM 898 N N . GLU A 1 115 ? -17.869 4.093 20.162 1.00 92.69 115 GLU A N 1
ATOM 899 C CA . GLU A 1 115 ? -17.457 5.461 19.822 1.00 92.69 115 GLU A CA 1
ATOM 900 C C . GLU A 1 115 ? -15.978 5.714 20.152 1.00 92.69 115 GLU A C 1
ATOM 902 O O . GLU A 1 115 ? -15.253 6.269 19.327 1.00 92.69 115 GLU A O 1
ATOM 907 N N . ASN A 1 116 ? -15.507 5.274 21.320 1.00 92.56 116 ASN A N 1
ATOM 908 C CA . ASN A 1 116 ? -14.104 5.398 21.712 1.00 92.56 116 ASN A CA 1
ATOM 909 C C . ASN A 1 116 ? -13.191 4.533 20.839 1.00 92.56 116 ASN A C 1
ATOM 911 O O . ASN A 1 116 ? -12.152 5.013 20.404 1.00 92.56 116 ASN A O 1
ATOM 915 N N . PHE A 1 117 ? -13.602 3.314 20.493 1.00 93.25 117 PHE A N 1
ATOM 916 C CA . PHE A 1 117 ? -12.887 2.458 19.549 1.00 93.25 117 PHE A CA 1
ATOM 917 C C . PHE A 1 117 ? -12.715 3.139 18.186 1.00 93.25 117 PHE A C 1
ATOM 919 O O . PHE A 1 117 ? -11.614 3.167 17.641 1.00 93.25 117 PHE A O 1
ATOM 926 N N . LEU A 1 118 ? -13.773 3.758 17.653 1.00 92.81 118 LEU A N 1
ATOM 927 C CA . LEU A 1 118 ? -13.696 4.502 16.394 1.00 92.81 118 LEU A CA 1
ATOM 928 C C . LEU A 1 118 ? -12.787 5.734 16.503 1.00 92.81 118 LEU A C 1
ATOM 930 O O . LEU A 1 118 ? -12.049 6.030 15.563 1.00 92.81 118 LEU A O 1
ATOM 934 N N . LYS A 1 119 ? -12.799 6.438 17.643 1.00 91.31 119 LYS A N 1
ATOM 935 C CA . LYS A 1 119 ? -11.874 7.553 17.904 1.00 91.31 119 LYS A CA 1
ATOM 936 C C . LYS A 1 119 ? -10.423 7.081 17.933 1.00 91.31 119 LYS A C 1
ATOM 938 O O . LYS A 1 119 ? -9.599 7.673 17.246 1.00 91.31 119 LYS A O 1
ATOM 943 N N . LEU A 1 120 ? -10.128 5.997 18.649 1.00 90.50 120 LEU A N 1
ATOM 944 C CA . LEU A 1 120 ? -8.800 5.383 18.703 1.00 90.50 120 LEU A CA 1
ATOM 945 C C . LEU A 1 120 ? -8.334 4.931 17.313 1.00 90.50 120 LEU A C 1
ATOM 947 O O . LEU A 1 120 ? -7.214 5.225 16.901 1.00 90.50 120 LEU A O 1
ATOM 951 N N . ALA A 1 121 ? -9.208 4.284 16.540 1.00 88.88 121 ALA A N 1
ATOM 952 C CA . ALA A 1 121 ? -8.885 3.839 15.189 1.00 88.88 121 ALA A CA 1
ATOM 953 C C . ALA A 1 121 ? -8.557 5.002 14.233 1.00 88.88 121 ALA A C 1
ATOM 955 O O . ALA A 1 121 ? -7.733 4.835 13.331 1.00 88.88 121 ALA A O 1
ATOM 956 N N . ASN A 1 122 ? -9.191 6.164 14.419 1.00 86.75 122 ASN A N 1
ATOM 957 C CA . ASN A 1 122 ? -8.988 7.351 13.586 1.00 86.75 122 ASN A CA 1
ATOM 958 C C . ASN A 1 122 ? -7.803 8.214 14.032 1.00 86.75 122 ASN A C 1
ATOM 960 O O . ASN A 1 122 ? -7.046 8.668 13.179 1.00 86.75 122 ASN A O 1
ATOM 964 N N . ASN A 1 123 ? -7.650 8.435 15.338 1.00 84.69 123 ASN A N 1
ATOM 965 C CA . ASN A 1 123 ? -6.693 9.396 15.888 1.00 84.69 123 ASN A CA 1
ATOM 966 C C . ASN A 1 123 ? -5.358 8.747 16.259 1.00 84.69 123 ASN A C 1
ATOM 968 O O . ASN A 1 123 ? -4.308 9.337 16.041 1.00 84.69 123 ASN A O 1
ATOM 972 N N . GLU A 1 124 ? -5.397 7.532 16.807 1.00 83.06 124 GLU A N 1
ATOM 973 C CA . GLU A 1 124 ? -4.214 6.823 17.316 1.00 83.06 124 GLU A CA 1
ATOM 974 C C . GLU A 1 124 ? -3.743 5.730 16.352 1.00 83.06 124 GLU A C 1
ATOM 976 O O . GLU A 1 124 ? -2.829 4.963 16.635 1.00 83.06 124 GLU A O 1
ATOM 981 N N . GLY A 1 125 ? -4.364 5.640 15.176 1.00 84.62 125 GLY A N 1
ATOM 982 C CA . GLY A 1 125 ? -3.878 4.778 14.113 1.00 84.62 125 GLY A CA 1
ATOM 983 C C . GLY A 1 125 ? -4.065 3.279 14.339 1.00 84.62 125 GLY A C 1
ATOM 984 O O . GLY A 1 125 ? -3.595 2.505 13.512 1.00 84.62 125 GLY A O 1
ATOM 985 N N . PHE A 1 126 ? -4.787 2.845 15.378 1.00 87.12 126 PHE A N 1
ATOM 986 C CA . PHE A 1 126 ? -5.045 1.419 15.644 1.00 87.12 126 PHE A CA 1
ATOM 987 C C . PHE A 1 126 ? -5.828 0.708 14.534 1.00 87.12 126 PHE A C 1
ATOM 989 O O . PHE A 1 126 ? -5.812 -0.517 14.438 1.00 87.12 126 PHE A O 1
ATOM 996 N N . GLY A 1 127 ? -6.511 1.469 13.675 1.00 88.81 127 GLY A N 1
ATOM 997 C CA . GLY A 1 127 ? -7.132 0.930 12.470 1.00 88.81 127 GLY A CA 1
ATOM 998 C C . GLY A 1 127 ? -6.120 0.527 11.393 1.00 88.81 127 GLY A C 1
ATOM 999 O O . GLY A 1 127 ? -6.501 -0.104 10.419 1.00 88.81 127 GLY A O 1
ATOM 1000 N N . TYR A 1 128 ? -4.847 0.886 11.522 1.00 92.50 128 TYR A N 1
ATOM 1001 C CA . TYR A 1 128 ? -3.807 0.601 10.539 1.00 92.50 128 TYR A CA 1
ATOM 1002 C C . TYR A 1 128 ? -2.894 -0.534 11.014 1.00 92.50 128 TYR A C 1
ATOM 1004 O O . TYR A 1 128 ? -2.790 -0.792 12.213 1.00 92.50 128 TYR A O 1
ATOM 1012 N N . PRO A 1 129 ? -2.224 -1.247 10.093 1.00 92.44 129 PRO A N 1
ATOM 1013 C CA . PRO A 1 129 ? -1.305 -2.306 10.484 1.00 92.44 129 PRO A CA 1
ATOM 1014 C C . PRO A 1 129 ? -0.110 -1.706 11.229 1.00 92.44 129 PRO A C 1
ATOM 1016 O O . PRO A 1 129 ? 0.453 -0.704 10.788 1.00 92.44 129 PRO A O 1
ATOM 1019 N N . GLU A 1 130 ? 0.303 -2.340 12.328 1.00 89.81 130 GLU A N 1
ATOM 1020 C CA . GLU A 1 130 ? 1.422 -1.872 13.162 1.00 89.81 130 GLU A CA 1
ATOM 1021 C C . GLU A 1 130 ? 2.705 -1.686 12.358 1.00 89.81 130 GLU A C 1
ATOM 1023 O O . GLU A 1 130 ? 3.451 -0.755 12.632 1.00 89.81 130 GLU A O 1
ATOM 1028 N N . SER A 1 131 ? 2.945 -2.546 11.362 1.00 90.75 131 SER A N 1
ATOM 1029 C CA . SER A 1 131 ? 4.075 -2.468 10.440 1.00 90.75 131 SER A CA 1
ATOM 1030 C C . SER A 1 131 ? 3.708 -2.914 9.021 1.00 90.75 131 SER A C 1
ATOM 1032 O O . SER A 1 131 ? 2.738 -3.658 8.840 1.00 90.75 131 SER A O 1
ATOM 1034 N N . PRO A 1 132 ? 4.480 -2.522 7.987 1.00 90.44 132 PRO A N 1
ATOM 1035 C CA . PRO A 1 132 ? 4.215 -2.942 6.608 1.00 90.44 132 PRO A CA 1
ATOM 1036 C C . PRO A 1 132 ? 4.191 -4.465 6.435 1.00 90.44 132 PRO A C 1
ATOM 1038 O O . PRO A 1 132 ? 3.459 -4.997 5.601 1.00 90.44 132 PRO A O 1
ATOM 1041 N N . GLN A 1 133 ? 4.961 -5.189 7.249 1.00 90.50 133 GLN A N 1
ATOM 1042 C CA . GLN A 1 133 ? 5.033 -6.647 7.229 1.00 90.50 133 GLN A CA 1
ATOM 1043 C C . GLN A 1 133 ? 3.711 -7.291 7.673 1.00 90.50 133 GLN A C 1
ATOM 1045 O O . GLN A 1 133 ? 3.359 -8.356 7.164 1.00 90.50 133 GLN A O 1
ATOM 1050 N N . LYS A 1 134 ? 2.931 -6.629 8.540 1.00 91.19 134 LYS A N 1
ATOM 1051 C CA . LYS A 1 134 ? 1.610 -7.101 8.993 1.00 91.19 134 LYS A CA 1
ATOM 1052 C C . LYS A 1 134 ? 0.547 -7.100 7.886 1.00 91.19 134 LYS A C 1
ATOM 1054 O O . LYS A 1 134 ? -0.474 -7.753 8.033 1.00 91.19 134 LYS A O 1
ATOM 1059 N N . LEU A 1 135 ? 0.781 -6.428 6.753 1.00 90.38 135 LEU A N 1
ATOM 1060 C CA . LEU A 1 135 ? -0.086 -6.549 5.568 1.00 90.38 135 LEU A CA 1
ATOM 1061 C C . LEU A 1 135 ? 0.098 -7.874 4.825 1.00 90.38 135 LEU A C 1
ATOM 1063 O O . LEU A 1 135 ? -0.812 -8.343 4.133 1.00 90.38 135 LEU A O 1
ATOM 1067 N N . VAL A 1 136 ? 1.306 -8.427 4.923 1.00 91.31 136 VAL A N 1
ATOM 1068 C CA . VAL A 1 136 ? 1.727 -9.644 4.226 1.00 91.31 136 VAL A CA 1
ATOM 1069 C C . VAL A 1 136 ? 1.566 -10.863 5.128 1.00 91.31 136 VAL A C 1
ATOM 1071 O O . VAL A 1 136 ? 1.232 -11.950 4.657 1.00 91.31 136 VAL A O 1
ATOM 1074 N N . GLN A 1 137 ? 1.784 -10.687 6.430 1.00 89.00 137 GLN A N 1
ATOM 1075 C CA . GLN A 1 137 ? 1.511 -11.698 7.440 1.00 89.00 137 GLN A CA 1
ATOM 1076 C C . GLN A 1 137 ? -0.008 -11.836 7.617 1.00 89.00 137 GLN A C 1
ATOM 1078 O O . GLN A 1 137 ? -0.725 -10.848 7.692 1.00 89.00 137 G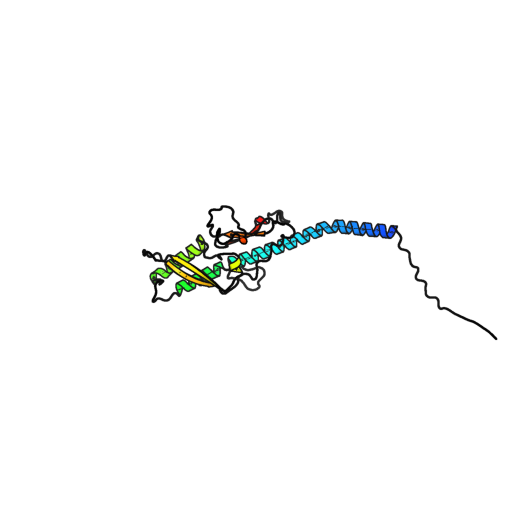LN A O 1
ATOM 1083 N N . GLY A 1 138 ? -0.500 -13.072 7.630 1.00 83.75 138 GLY A N 1
ATOM 1084 C CA . GLY A 1 138 ? -1.859 -13.381 8.082 1.00 83.75 138 GLY A CA 1
ATOM 1085 C C . GLY A 1 138 ? -1.795 -13.990 9.478 1.00 83.75 138 GLY A C 1
ATOM 1086 O O . GLY A 1 138 ? -0.699 -14.278 9.960 1.00 83.75 138 GLY A O 1
ATOM 1087 N N . ASN A 1 139 ? -2.956 -14.234 10.078 1.00 88.00 139 ASN A N 1
ATOM 1088 C CA . ASN A 1 139 ? -3.098 -14.788 11.426 1.00 88.00 139 ASN A CA 1
ATOM 1089 C C . ASN A 1 139 ? -2.421 -13.910 12.494 1.00 88.00 139 ASN A C 1
ATOM 1091 O O . ASN A 1 139 ? -1.526 -14.334 13.224 1.00 88.00 139 ASN A O 1
ATOM 1095 N N . ILE A 1 140 ? -2.806 -12.634 12.525 1.00 90.56 140 ILE A N 1
ATOM 1096 C CA . ILE A 1 140 ? -2.332 -11.659 13.511 1.00 90.56 140 ILE A CA 1
ATOM 1097 C C . ILE A 1 140 ? -3.42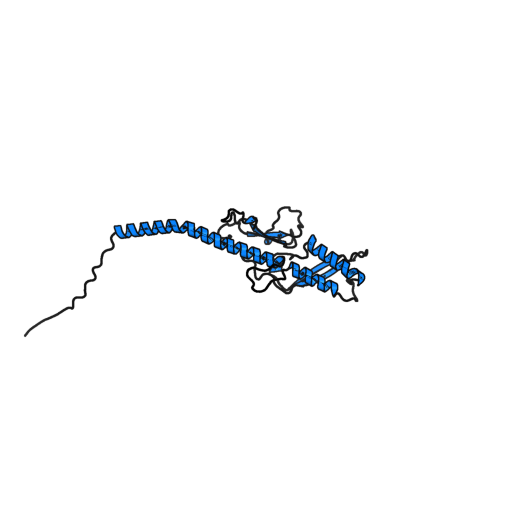6 -11.457 14.555 1.00 90.56 140 ILE A C 1
ATOM 1099 O O . ILE A 1 140 ? -4.576 -11.221 14.204 1.00 90.56 140 ILE A O 1
ATOM 1103 N N . LEU A 1 141 ? -3.063 -11.483 15.834 1.00 91.00 141 LEU A N 1
ATOM 1104 C CA . LEU A 1 141 ? -3.959 -11.113 16.928 1.00 91.00 141 LEU A CA 1
ATOM 1105 C C . LEU A 1 141 ? -3.699 -9.658 17.314 1.00 91.00 141 LEU A C 1
ATOM 1107 O O . LEU A 1 141 ? -2.686 -9.355 17.942 1.00 91.00 141 LEU A O 1
ATOM 1111 N N . LEU A 1 142 ? -4.607 -8.768 16.924 1.00 91.06 142 LEU A N 1
ATOM 1112 C CA . LEU A 1 142 ? -4.551 -7.355 17.283 1.00 91.06 142 LEU A CA 1
ATOM 1113 C C . LEU A 1 142 ? -5.280 -7.148 18.613 1.00 91.06 142 LEU A C 1
ATOM 1115 O O . LEU A 1 142 ? -6.451 -7.503 18.726 1.00 91.06 142 LEU A O 1
ATOM 1119 N N . LYS A 1 143 ? -4.601 -6.586 19.614 1.00 91.56 143 LYS A N 1
ATOM 1120 C CA . LYS A 1 143 ? -5.191 -6.259 20.919 1.00 91.56 143 LYS A CA 1
ATOM 1121 C C . LYS A 1 143 ? -5.272 -4.748 21.061 1.00 91.56 143 LYS A C 1
ATOM 1123 O O . LYS A 1 143 ? -4.254 -4.076 20.941 1.00 91.56 143 LYS A O 1
ATOM 1128 N N . ILE A 1 144 ? -6.475 -4.229 21.281 1.00 90.12 144 ILE A N 1
ATOM 1129 C CA . ILE A 1 144 ? -6.722 -2.793 21.423 1.00 90.12 144 ILE A CA 1
ATOM 1130 C C . ILE A 1 144 ? -7.420 -2.555 22.748 1.00 90.12 144 ILE A C 1
ATOM 1132 O O . ILE A 1 144 ? -8.514 -3.063 22.981 1.00 90.12 144 ILE A O 1
ATOM 1136 N N . ASP A 1 145 ? -6.800 -1.735 23.577 1.00 90.31 145 ASP A N 1
ATOM 1137 C CA . ASP A 1 145 ? -7.317 -1.329 24.871 1.00 90.31 145 ASP A CA 1
ATOM 1138 C C . ASP A 1 145 ? -8.205 -0.089 24.703 1.00 90.31 145 ASP A C 1
ATOM 1140 O O . ASP A 1 145 ? -7.731 1.015 24.444 1.00 90.31 145 ASP A O 1
ATOM 1144 N N . VAL A 1 146 ? -9.524 -0.280 24.796 1.00 89.94 146 VAL A N 1
ATOM 1145 C CA . VAL A 1 146 ? -10.523 0.764 24.541 1.00 89.94 146 VAL A CA 1
ATOM 1146 C C . VAL A 1 146 ? -11.068 1.329 25.854 1.00 89.94 146 VAL A C 1
ATOM 1148 O O . VAL A 1 146 ? -11.667 0.586 26.633 1.00 89.94 146 VAL A O 1
ATOM 1151 N N . PRO A 1 147 ? -10.963 2.644 26.110 1.00 88.06 147 PRO A N 1
ATOM 1152 C CA . PRO A 1 147 ? -11.568 3.261 27.282 1.00 88.06 147 PRO A CA 1
ATOM 1153 C C . PRO A 1 147 ? -13.091 3.079 27.289 1.00 88.06 147 PRO A C 1
ATOM 1155 O O . PRO A 1 147 ? -13.779 3.408 26.321 1.00 88.06 147 PRO A O 1
ATOM 1158 N N . THR A 1 148 ? -13.642 2.611 28.405 1.00 83.06 148 THR A N 1
ATOM 1159 C CA . THR A 1 148 ? -15.096 2.441 28.596 1.00 83.06 148 THR A CA 1
ATOM 1160 C C . THR A 1 148 ? -15.789 3.725 29.061 1.00 83.06 148 THR A C 1
ATOM 1162 O O . THR A 1 148 ? -17.006 3.860 28.932 1.00 83.06 148 THR A O 1
ATOM 1165 N N . GLY A 1 149 ? -15.019 4.703 29.559 1.00 74.69 149 GLY A N 1
ATOM 1166 C CA . GLY A 1 149 ? -15.539 5.963 30.102 1.00 74.69 149 GLY A CA 1
ATOM 1167 C C . GLY A 1 149 ? -16.152 5.836 31.503 1.00 74.69 149 GLY A C 1
ATOM 1168 O O . GLY A 1 149 ? -16.876 6.735 31.926 1.00 74.69 149 GLY A O 1
ATOM 1169 N N . SER A 1 150 ? -15.895 4.727 32.203 1.00 72.69 150 SER A N 1
ATOM 1170 C CA . SER A 1 150 ? -16.198 4.556 33.629 1.00 72.69 150 SER A CA 1
ATOM 1171 C C . SER A 1 150 ? -15.081 5.164 34.491 1.00 72.69 150 SER A C 1
ATOM 1173 O O . SER A 1 150 ? -13.914 5.098 34.121 1.00 72.69 150 SER A O 1
ATOM 1175 N N . SER A 1 151 ? -15.411 5.743 35.649 1.00 64.56 151 SER A N 1
ATOM 1176 C CA . SER A 1 151 ? -14.449 6.431 36.535 1.00 64.56 151 SER A CA 1
ATOM 1177 C C . SER A 1 151 ? -13.535 5.492 37.346 1.00 64.56 151 SER A C 1
ATOM 1179 O O . SER A 1 151 ? -12.827 5.945 38.240 1.00 64.56 151 SER A O 1
ATOM 1181 N N . GLY A 1 152 ? -13.572 4.181 37.088 1.00 66.75 152 GLY A N 1
ATOM 1182 C CA . GLY A 1 152 ? -12.743 3.190 37.778 1.00 66.75 152 GLY A CA 1
ATOM 1183 C C . GLY A 1 152 ? -11.317 3.113 37.221 1.00 66.75 152 GLY A C 1
ATOM 1184 O O . GLY A 1 152 ? -11.105 3.252 36.021 1.00 66.75 152 GLY A O 1
ATOM 1185 N N . VAL A 1 153 ? -10.346 2.808 38.088 1.00 52.72 153 VAL A N 1
ATOM 1186 C CA . VAL A 1 153 ? -8.893 2.769 37.793 1.00 52.72 153 VAL A CA 1
ATOM 1187 C C . VAL A 1 153 ? -8.496 1.754 36.694 1.00 52.72 153 VAL A C 1
ATOM 1189 O O . VAL A 1 153 ? -7.397 1.837 36.169 1.00 52.72 153 VAL A O 1
ATOM 1192 N N . ASN A 1 154 ? -9.400 0.865 36.262 1.00 59.81 154 ASN A N 1
ATOM 1193 C CA . ASN A 1 154 ? -9.186 -0.120 35.187 1.00 59.81 154 ASN A CA 1
ATOM 1194 C C . ASN A 1 154 ? -10.348 -0.157 34.175 1.00 59.81 154 ASN A C 1
ATOM 1196 O O . ASN A 1 154 ? -10.760 -1.218 33.716 1.00 59.81 154 ASN A O 1
ATOM 1200 N N . ALA A 1 155 ? -10.935 0.996 33.856 1.00 73.81 155 ALA A N 1
ATOM 1201 C CA . ALA A 1 155 ? -12.095 1.117 32.974 1.00 73.81 155 ALA A CA 1
ATOM 1202 C C . ALA A 1 155 ? -11.766 0.920 31.478 1.00 73.81 155 ALA A C 1
ATOM 1204 O O . ALA A 1 155 ? -12.233 1.691 30.635 1.00 73.81 155 ALA A O 1
ATOM 1205 N N . THR A 1 156 ? -10.989 -0.100 31.129 1.00 82.88 156 THR A N 1
ATOM 1206 C CA . THR A 1 156 ? -10.533 -0.360 29.762 1.00 82.88 156 THR A CA 1
ATOM 1207 C C . THR A 1 156 ? -11.019 -1.726 29.301 1.00 82.88 156 THR A C 1
ATOM 1209 O O . THR A 1 156 ? -10.954 -2.705 30.035 1.00 82.88 156 THR A O 1
ATOM 1212 N N . TYR A 1 157 ? -11.530 -1.788 28.078 1.00 85.56 157 TYR A N 1
ATOM 1213 C CA . TYR A 1 157 ? -11.979 -3.011 27.437 1.00 85.56 157 TYR A CA 1
ATOM 1214 C C . TYR A 1 157 ? -11.000 -3.407 26.335 1.00 85.56 157 TYR A C 1
ATOM 1216 O O . TYR A 1 157 ? -10.866 -2.694 25.340 1.00 85.56 157 TYR A O 1
ATOM 1224 N N . THR A 1 158 ? -10.334 -4.549 26.494 1.00 89.25 158 THR A N 1
ATOM 1225 C CA . THR A 1 158 ? -9.416 -5.073 25.478 1.00 89.25 158 THR A CA 1
ATOM 1226 C C . THR A 1 158 ? -10.188 -5.806 24.381 1.00 89.25 158 THR A C 1
ATOM 1228 O O . THR A 1 158 ? -10.653 -6.932 24.568 1.00 89.25 158 THR A O 1
ATOM 1231 N N . VAL A 1 159 ? -10.281 -5.198 23.202 1.00 89.19 159 VAL A N 1
ATOM 1232 C CA . VAL A 1 159 ? -10.797 -5.840 21.989 1.00 89.19 159 VAL A CA 1
ATOM 1233 C C . VAL A 1 159 ? -9.673 -6.677 21.380 1.00 89.19 159 VAL A C 1
ATOM 1235 O O . VAL A 1 159 ? -8.624 -6.140 21.029 1.00 89.19 159 VAL A O 1
ATOM 1238 N N . THR A 1 160 ? -9.884 -7.986 21.223 1.00 91.81 160 THR A N 1
ATOM 1239 C CA . THR A 1 160 ? -8.950 -8.858 20.490 1.00 91.81 160 THR A CA 1
ATOM 1240 C C . THR A 1 160 ? -9.522 -9.193 19.117 1.00 91.81 160 THR A C 1
ATOM 1242 O O . THR A 1 160 ? -10.533 -9.882 19.016 1.00 91.81 160 THR A O 1
ATOM 1245 N N . ILE A 1 161 ? -8.875 -8.711 18.059 1.00 91.06 161 ILE A N 1
ATOM 1246 C CA . ILE A 1 161 ? -9.284 -8.893 16.664 1.00 91.06 161 ILE A CA 1
ATOM 1247 C C . ILE A 1 161 ? -8.335 -9.897 15.989 1.00 91.06 161 ILE A C 1
ATOM 1249 O O . ILE A 1 161 ? -7.187 -9.543 15.706 1.00 91.06 161 ILE A O 1
ATOM 1253 N N . PRO A 1 162 ? -8.778 -11.137 15.707 1.00 92.44 162 PRO A N 1
ATOM 1254 C CA . PRO A 1 162 ? -8.069 -12.038 14.805 1.00 92.44 162 PRO A CA 1
ATOM 1255 C C . PRO A 1 162 ? -8.114 -11.529 13.358 1.00 92.44 162 PRO A C 1
ATOM 1257 O O . PRO A 1 162 ? -9.170 -11.284 12.766 1.00 92.44 162 PRO A O 1
ATOM 1260 N N . VAL A 1 163 ? -6.935 -11.365 12.773 1.00 91.31 163 VAL A N 1
ATOM 1261 C CA . VAL A 1 163 ? -6.719 -11.002 11.376 1.00 91.31 163 VAL A CA 1
ATOM 1262 C C . VAL A 1 163 ? -6.140 -12.213 10.653 1.00 91.31 163 VAL A C 1
ATOM 1264 O O . VAL A 1 163 ? -4.932 -12.325 10.463 1.00 91.31 163 VAL A O 1
ATOM 1267 N N . ASP A 1 164 ? -7.006 -13.128 10.221 1.00 90.12 164 ASP A N 1
ATOM 1268 C CA . ASP A 1 164 ? -6.591 -14.424 9.650 1.00 90.12 164 ASP A CA 1
ATOM 1269 C C . ASP A 1 164 ? -6.188 -14.356 8.172 1.00 90.12 164 ASP A C 1
ATOM 1271 O O . ASP A 1 164 ? -5.712 -15.328 7.584 1.00 90.12 164 ASP A O 1
ATOM 1275 N N . ARG A 1 165 ? -6.336 -13.185 7.550 1.00 88.62 165 ARG A N 1
ATOM 1276 C CA . ARG A 1 165 ? -6.096 -12.980 6.121 1.00 88.62 165 ARG A CA 1
ATOM 1277 C C . ARG A 1 165 ? -4.893 -12.100 5.837 1.00 88.62 165 ARG A C 1
ATOM 1279 O O . ARG A 1 165 ? -4.533 -11.224 6.613 1.00 88.62 165 ARG A O 1
ATOM 1286 N N . ARG A 1 166 ? -4.321 -12.314 4.654 1.00 91.19 166 ARG A N 1
ATOM 1287 C CA . ARG A 1 166 ? -3.285 -11.462 4.067 1.00 91.19 166 ARG A CA 1
ATOM 1288 C C . ARG A 1 166 ? -3.949 -10.438 3.157 1.00 91.19 166 ARG A C 1
ATOM 1290 O O . ARG A 1 166 ? -4.769 -10.816 2.321 1.00 91.19 166 ARG A O 1
ATOM 1297 N N . PHE A 1 167 ? -3.566 -9.172 3.277 1.00 90.06 167 PHE A N 1
ATOM 1298 C CA . PHE A 1 167 ? -4.087 -8.102 2.419 1.00 90.06 167 PHE A CA 1
ATOM 1299 C C . PHE A 1 167 ? -3.219 -7.900 1.173 1.00 90.06 167 PHE A C 1
ATOM 1301 O O . PHE A 1 167 ? -3.713 -7.488 0.126 1.00 90.06 167 PHE A O 1
ATOM 1308 N N . VAL A 1 168 ? -1.932 -8.257 1.253 1.00 90.44 168 VAL A N 1
ATOM 1309 C CA . VAL A 1 168 ? -0.995 -8.244 0.123 1.00 90.44 168 VAL A CA 1
ATOM 1310 C C . VAL A 1 168 ? -0.221 -9.562 0.087 1.00 90.44 168 VAL A C 1
ATOM 1312 O O . VAL A 1 168 ? 0.187 -10.081 1.120 1.00 90.44 168 VAL A O 1
ATOM 1315 N N . ARG A 1 169 ? 0.014 -10.121 -1.110 1.00 89.31 169 ARG A N 1
ATOM 1316 C CA . ARG A 1 169 ? 0.806 -11.361 -1.258 1.00 89.31 169 ARG A CA 1
ATOM 1317 C C . ARG A 1 169 ? 2.279 -11.163 -0.902 1.00 89.31 169 ARG A C 1
ATOM 1319 O O . ARG A 1 169 ? 2.868 -12.008 -0.242 1.00 89.31 169 ARG A O 1
ATOM 1326 N N . ASN A 1 170 ? 2.864 -10.085 -1.413 1.00 91.50 170 ASN A N 1
ATOM 1327 C CA . ASN A 1 170 ? 4.229 -9.642 -1.163 1.00 91.50 170 ASN A CA 1
ATOM 1328 C C . ASN A 1 1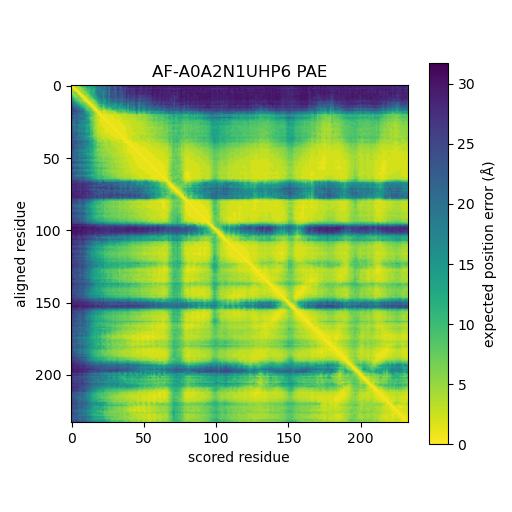70 ? 4.349 -8.178 -1.614 1.00 91.50 170 ASN A C 1
ATOM 1330 O O . ASN A 1 170 ? 3.695 -7.787 -2.585 1.00 91.50 170 ASN A O 1
ATOM 1334 N N . ILE A 1 171 ? 5.196 -7.393 -0.954 1.00 90.88 171 ILE A N 1
ATOM 1335 C CA . ILE A 1 171 ? 5.588 -6.064 -1.423 1.00 90.88 171 ILE A CA 1
ATOM 1336 C C . ILE A 1 171 ? 6.822 -6.263 -2.317 1.00 90.88 171 ILE A C 1
ATOM 1338 O O . ILE A 1 171 ? 7.884 -6.627 -1.813 1.00 90.88 171 ILE A O 1
ATOM 1342 N N . PRO A 1 172 ? 6.705 -6.106 -3.648 1.00 92.56 172 PRO A N 1
ATOM 1343 C CA . PRO A 1 172 ? 7.841 -6.303 -4.541 1.00 92.56 172 PRO A CA 1
ATOM 1344 C C . PRO A 1 172 ? 8.932 -5.250 -4.285 1.00 92.56 172 PRO A C 1
ATOM 1346 O O . PRO A 1 172 ? 8.635 -4.180 -3.754 1.00 92.56 172 PRO A O 1
ATOM 1349 N N . PRO A 1 173 ? 10.182 -5.504 -4.711 1.00 93.19 173 PRO A N 1
ATOM 1350 C CA . PRO A 1 173 ? 11.233 -4.499 -4.646 1.00 93.19 173 PRO A CA 1
ATOM 1351 C C . PRO A 1 173 ? 10.889 -3.285 -5.516 1.00 93.19 173 PRO A C 1
ATOM 1353 O O . PRO A 1 173 ? 10.150 -3.381 -6.504 1.00 93.19 173 PRO A O 1
ATOM 1356 N N . HIS A 1 174 ? 11.454 -2.135 -5.155 1.00 94.94 174 HIS A N 1
ATOM 1357 C CA . HIS A 1 174 ? 11.221 -0.887 -5.865 1.00 94.94 174 HIS A CA 1
ATOM 1358 C C . HIS A 1 174 ? 11.709 -0.991 -7.330 1.00 94.94 174 HIS A C 1
ATOM 1360 O O . HIS A 1 174 ? 12.855 -1.382 -7.570 1.00 94.94 174 HIS A O 1
ATOM 1366 N N . PRO A 1 175 ? 10.883 -0.644 -8.341 1.00 95.62 175 PRO A N 1
ATOM 1367 C CA . PRO A 1 175 ? 11.182 -0.924 -9.754 1.00 95.62 175 PRO A CA 1
ATOM 1368 C C . PRO A 1 175 ? 12.397 -0.162 -10.306 1.00 95.62 175 PRO A C 1
ATOM 1370 O O . PRO A 1 175 ? 12.918 -0.513 -11.366 1.00 95.62 175 PRO A O 1
ATOM 1373 N N . PHE A 1 176 ? 12.856 0.867 -9.590 1.00 95.06 176 PHE A N 1
ATOM 1374 C CA . PHE A 1 176 ? 14.009 1.685 -9.962 1.00 95.06 176 PHE A CA 1
ATOM 1375 C C . PHE A 1 176 ? 15.329 1.288 -9.287 1.00 95.06 176 PHE A C 1
ATOM 1377 O O . PHE A 1 176 ? 16.330 1.905 -9.617 1.00 95.06 176 PHE A O 1
ATOM 1384 N N . ILE A 1 177 ? 15.387 0.260 -8.428 1.00 92.62 177 ILE A N 1
ATOM 1385 C CA . ILE A 1 177 ? 16.620 -0.111 -7.689 1.00 92.62 177 ILE A CA 1
ATOM 1386 C C . ILE A 1 177 ? 17.849 -0.295 -8.599 1.00 92.62 177 ILE A C 1
ATOM 1388 O O . ILE A 1 177 ? 18.936 0.159 -8.268 1.00 92.62 177 ILE A O 1
ATOM 1392 N N . GLY A 1 178 ? 17.684 -0.907 -9.777 1.00 90.88 178 GLY A N 1
ATOM 1393 C CA . GLY A 1 178 ? 18.786 -1.100 -10.733 1.00 90.88 178 GLY A CA 1
ATOM 1394 C C . GLY A 1 178 ? 19.123 0.122 -11.599 1.00 90.88 178 GLY A C 1
ATOM 1395 O O . GLY A 1 178 ? 19.993 0.037 -12.457 1.00 90.88 178 GLY A O 1
ATOM 1396 N N . TRP A 1 179 ? 18.397 1.230 -11.447 1.00 91.56 179 TRP A N 1
ATOM 1397 C CA . TRP A 1 179 ? 18.574 2.457 -12.235 1.00 91.56 179 TRP A CA 1
ATOM 1398 C C . TRP A 1 179 ? 18.971 3.647 -11.375 1.00 91.56 179 TRP A C 1
ATOM 1400 O O . TRP A 1 179 ? 19.792 4.458 -11.789 1.00 91.56 179 TRP A O 1
ATOM 1410 N N . VAL A 1 180 ? 18.398 3.728 -10.178 1.00 91.88 180 VAL A N 1
ATOM 1411 C CA . VAL A 1 180 ? 18.721 4.733 -9.182 1.00 91.88 180 VAL A CA 1
ATOM 1412 C C . VAL A 1 180 ? 18.987 3.994 -7.869 1.00 91.88 180 VAL A C 1
ATOM 1414 O O . VAL A 1 180 ? 18.061 3.395 -7.316 1.00 91.88 180 VAL A O 1
ATOM 1417 N N . PRO A 1 181 ? 20.231 4.008 -7.358 1.00 89.69 181 PRO A N 1
ATOM 1418 C CA . PRO A 1 181 ? 20.630 3.176 -6.220 1.00 89.69 181 PRO A CA 1
ATOM 1419 C C . PRO A 1 181 ? 19.885 3.531 -4.926 1.00 89.69 181 PRO A C 1
ATOM 1421 O O . PRO A 1 181 ? 19.697 2.680 -4.063 1.00 89.69 181 PRO A O 1
ATOM 1424 N N . ASN A 1 182 ? 19.409 4.773 -4.811 1.00 90.56 182 ASN A N 1
ATOM 1425 C CA . ASN A 1 182 ? 18.684 5.261 -3.637 1.00 90.56 182 ASN A CA 1
ATOM 1426 C C . ASN A 1 182 ? 17.167 5.023 -3.709 1.00 90.56 182 ASN A C 1
ATOM 1428 O O . ASN A 1 182 ? 16.451 5.430 -2.794 1.00 90.56 182 ASN A O 1
ATOM 1432 N N . ALA A 1 183 ? 16.665 4.394 -4.777 1.00 93.50 183 ALA A N 1
ATOM 1433 C CA . ALA A 1 183 ? 15.235 4.230 -4.976 1.00 93.50 183 ALA A CA 1
ATOM 1434 C C . ALA A 1 183 ? 14.650 3.157 -4.050 1.00 93.50 183 ALA A C 1
ATOM 1436 O O . ALA A 1 183 ? 15.006 1.980 -4.138 1.00 93.50 183 ALA A O 1
ATOM 1437 N N . ARG A 1 184 ? 13.717 3.549 -3.183 1.00 93.75 184 ARG A N 1
ATOM 1438 C CA . ARG A 1 184 ? 13.121 2.670 -2.168 1.00 93.75 184 ARG A CA 1
ATOM 1439 C C . ARG A 1 184 ? 11.679 3.052 -1.861 1.00 93.75 184 ARG A C 1
ATOM 1441 O O . ARG A 1 184 ? 11.226 4.140 -2.202 1.00 93.75 184 ARG A O 1
ATOM 1448 N N . PHE A 1 185 ? 10.970 2.142 -1.202 1.00 94.00 185 PHE A N 1
ATOM 1449 C CA . PHE A 1 185 ? 9.674 2.448 -0.607 1.00 94.00 185 PHE A CA 1
ATOM 1450 C C . PHE A 1 185 ? 9.863 3.003 0.800 1.00 94.00 185 PHE A C 1
ATOM 1452 O O . PHE A 1 185 ? 10.639 2.461 1.590 1.00 94.00 185 PHE A O 1
ATOM 1459 N N . GLU A 1 186 ? 9.120 4.055 1.108 1.00 92.44 186 GLU A N 1
ATOM 1460 C CA . GLU A 1 186 ? 8.969 4.569 2.463 1.00 92.44 186 GLU A CA 1
ATOM 1461 C C . GLU A 1 186 ? 7.484 4.608 2.826 1.00 92.44 186 GLU A C 1
ATOM 1463 O O . GLU A 1 186 ? 6.610 4.646 1.961 1.00 92.44 186 GLU A O 1
ATOM 1468 N N . PHE A 1 187 ? 7.192 4.557 4.118 1.00 92.12 187 PHE A N 1
ATOM 1469 C CA . PHE A 1 187 ? 5.840 4.420 4.640 1.00 92.12 187 PHE A CA 1
ATOM 1470 C C . PHE A 1 187 ? 5.511 5.604 5.549 1.00 92.12 187 PHE A C 1
ATOM 1472 O O . PHE A 1 187 ? 6.361 6.075 6.309 1.00 92.12 187 PHE A O 1
ATOM 1479 N N . LYS A 1 188 ? 4.280 6.111 5.464 1.00 90.88 188 LYS A N 1
ATOM 1480 C CA . LYS A 1 188 ? 3.788 7.152 6.373 1.00 90.88 188 LYS A CA 1
ATOM 1481 C C . LYS A 1 188 ? 3.148 6.490 7.581 1.00 90.88 188 LYS A C 1
ATOM 1483 O O . LYS A 1 188 ? 2.353 5.560 7.435 1.00 90.88 188 LYS A O 1
ATOM 1488 N N . ALA A 1 189 ? 3.534 6.951 8.762 1.00 90.19 189 ALA A N 1
ATOM 1489 C CA . ALA A 1 189 ? 2.985 6.467 10.016 1.00 90.19 189 ALA A CA 1
ATOM 1490 C C . ALA A 1 189 ? 1.645 7.150 10.321 1.00 90.19 189 ALA A C 1
ATOM 1492 O O . ALA A 1 189 ? 1.376 8.250 9.837 1.00 90.19 189 ALA A O 1
ATOM 1493 N N . ALA A 1 190 ? 0.813 6.499 11.124 1.00 87.44 190 ALA A N 1
ATOM 1494 C CA . ALA A 1 190 ? -0.371 7.084 11.732 1.00 87.44 190 ALA A CA 1
ATOM 1495 C C . ALA A 1 190 ? 0.028 7.831 13.004 1.00 87.44 190 ALA A C 1
ATOM 1497 O O . ALA A 1 190 ? -0.436 8.941 13.243 1.00 87.44 190 ALA A O 1
ATOM 1498 N N . VAL A 1 191 ? 0.928 7.225 13.785 1.00 83.88 191 VAL A N 1
ATOM 1499 C CA . VAL A 1 191 ? 1.447 7.773 15.036 1.00 83.88 191 VAL A CA 1
ATOM 1500 C C . VAL A 1 191 ? 2.969 7.786 14.990 1.00 83.88 191 VAL A C 1
ATOM 1502 O O . VAL A 1 191 ? 3.615 6.753 14.793 1.00 83.88 191 VAL A O 1
ATOM 1505 N N . ASN A 1 192 ? 3.537 8.972 15.205 1.00 80.56 192 ASN A N 1
ATOM 1506 C CA . ASN A 1 192 ? 4.972 9.165 15.373 1.00 80.56 192 ASN A CA 1
ATOM 1507 C C . ASN A 1 192 ? 5.314 9.040 16.857 1.00 80.56 192 ASN A C 1
ATOM 1509 O O . ASN A 1 192 ? 4.909 9.884 17.653 1.00 80.56 192 ASN A O 1
ATOM 1513 N N . THR A 1 193 ? 6.074 8.013 17.232 1.00 72.88 193 THR A N 1
ATOM 1514 C CA . THR A 1 193 ? 6.455 7.783 18.636 1.00 72.88 193 THR A CA 1
ATOM 1515 C C . THR A 1 193 ? 7.751 8.498 19.017 1.00 72.88 193 THR A C 1
ATOM 1517 O O . THR A 1 193 ? 7.981 8.766 20.190 1.00 72.88 193 THR A O 1
ATOM 1520 N N . SER A 1 194 ? 8.597 8.844 18.041 1.00 67.19 194 SER A N 1
ATOM 1521 C CA . SER A 1 194 ? 9.947 9.382 18.271 1.00 67.19 194 SER A CA 1
ATOM 1522 C C . SER A 1 194 ? 10.071 10.908 18.176 1.00 67.19 194 SER A C 1
ATOM 1524 O O . SER A 1 194 ? 11.183 11.427 18.241 1.00 67.19 194 SER A O 1
ATOM 1526 N N . GLY A 1 195 ? 8.971 11.645 17.968 1.00 66.56 195 GLY A N 1
ATOM 1527 C CA . GLY A 1 195 ? 9.003 13.107 17.784 1.00 66.56 195 GLY A CA 1
ATOM 1528 C C . GLY A 1 195 ? 9.771 13.581 16.538 1.00 66.56 195 GLY A C 1
ATOM 1529 O O . GLY A 1 195 ? 9.937 14.782 16.340 1.00 66.56 195 GLY A O 1
ATOM 1530 N N . SER A 1 196 ? 10.236 12.659 15.687 1.00 60.31 196 SER A N 1
ATOM 1531 C CA . SER A 1 196 ? 10.945 12.988 14.455 1.00 60.31 196 SER A CA 1
ATOM 1532 C C . SER A 1 196 ? 9.966 13.538 13.405 1.00 60.31 196 SER A C 1
ATOM 1534 O O . SER A 1 196 ? 8.996 12.854 13.065 1.00 60.31 196 SER A O 1
ATOM 1536 N N . PRO A 1 197 ? 10.198 14.749 12.861 1.00 58.06 197 PRO A N 1
ATOM 1537 C CA . PRO A 1 197 ? 9.334 15.340 11.841 1.00 58.06 197 PRO A CA 1
ATOM 1538 C C . PRO A 1 197 ? 9.538 14.722 10.448 1.00 58.06 197 PRO A C 1
ATOM 1540 O O . PRO A 1 197 ? 8.769 15.014 9.533 1.00 58.06 197 PRO A O 1
ATOM 1543 N N . THR A 1 198 ? 10.561 13.881 10.247 1.00 59.28 198 THR A N 1
ATOM 1544 C CA . THR A 1 198 ? 10.883 13.312 8.931 1.00 59.28 198 THR A CA 1
ATOM 1545 C C . THR A 1 198 ? 10.038 12.078 8.641 1.00 59.28 198 THR A C 1
ATOM 1547 O O . THR A 1 198 ? 10.515 10.947 8.657 1.00 59.28 198 THR A O 1
ATOM 1550 N N . LEU A 1 199 ? 8.761 12.317 8.363 1.00 64.12 199 LEU A N 1
ATOM 1551 C CA . LEU A 1 199 ? 7.932 11.396 7.598 1.00 64.12 199 LEU A CA 1
ATOM 1552 C C . LEU A 1 199 ? 8.374 11.449 6.130 1.00 64.12 199 LEU A C 1
ATOM 1554 O O . LEU A 1 199 ? 8.577 12.553 5.606 1.00 64.12 199 LEU A O 1
ATOM 1558 N N . PRO A 1 200 ? 8.475 10.316 5.414 1.00 74.62 200 PRO A N 1
ATOM 1559 C CA . PRO A 1 200 ? 8.158 8.927 5.766 1.00 74.62 200 PRO A CA 1
ATOM 1560 C C . PRO A 1 200 ? 9.377 8.086 6.210 1.00 74.62 200 PRO A C 1
ATOM 1562 O O . PRO A 1 200 ? 10.522 8.508 6.089 1.00 74.62 200 PRO A O 1
ATOM 1565 N N . PHE A 1 201 ? 9.125 6.876 6.733 1.00 77.56 201 PHE A N 1
ATOM 1566 C CA . PHE A 1 201 ? 10.159 5.974 7.265 1.00 77.56 201 PHE A CA 1
ATOM 1567 C C . PHE A 1 201 ? 10.456 4.796 6.332 1.00 77.56 201 PHE A C 1
ATOM 1569 O O . PHE A 1 201 ? 9.565 4.243 5.683 1.00 77.56 201 PHE A O 1
ATOM 1576 N N . ASN A 1 202 ? 11.710 4.341 6.327 1.00 78.81 202 ASN A N 1
ATOM 1577 C CA . ASN A 1 202 ? 12.080 3.061 5.726 1.00 78.81 202 ASN A CA 1
ATOM 1578 C C . ASN A 1 202 ? 11.454 1.906 6.531 1.00 78.81 202 ASN A C 1
ATOM 1580 O O . ASN A 1 202 ? 11.493 1.914 7.761 1.00 78.81 202 ASN A O 1
ATOM 1584 N N . SER A 1 203 ? 10.950 0.874 5.848 1.00 71.56 203 SER A N 1
ATOM 1585 C CA . SER A 1 203 ? 10.419 -0.349 6.472 1.00 71.56 203 SER A CA 1
ATOM 1586 C C . SER A 1 203 ? 11.359 -1.024 7.480 1.00 71.56 203 SER A C 1
ATOM 1588 O O . SER A 1 203 ? 10.876 -1.736 8.354 1.00 71.56 203 SER A O 1
ATOM 1590 N N . ALA A 1 204 ? 12.677 -0.824 7.367 1.00 74.75 204 ALA A N 1
ATOM 1591 C CA . ALA A 1 204 ? 13.663 -1.377 8.300 1.00 74.75 204 ALA A CA 1
ATOM 1592 C C . ALA A 1 204 ? 13.705 -0.653 9.661 1.00 74.75 204 ALA A C 1
ATOM 1594 O O . ALA A 1 204 ? 14.147 -1.236 10.643 1.00 74.75 204 ALA A O 1
ATOM 1595 N N . ALA A 1 205 ? 13.244 0.600 9.728 1.00 72.69 205 ALA A N 1
ATOM 1596 C CA . ALA A 1 205 ? 13.231 1.413 10.948 1.00 72.69 205 ALA A CA 1
ATOM 1597 C C . ALA A 1 205 ? 11.872 1.376 11.680 1.00 72.69 205 ALA A C 1
ATOM 1599 O O . ALA A 1 205 ? 11.660 2.120 12.639 1.00 72.69 205 ALA A O 1
ATOM 1600 N N . TRP A 1 206 ? 10.939 0.544 11.206 1.00 79.81 206 TRP A N 1
ATOM 1601 C CA . TRP A 1 206 ? 9.553 0.512 11.66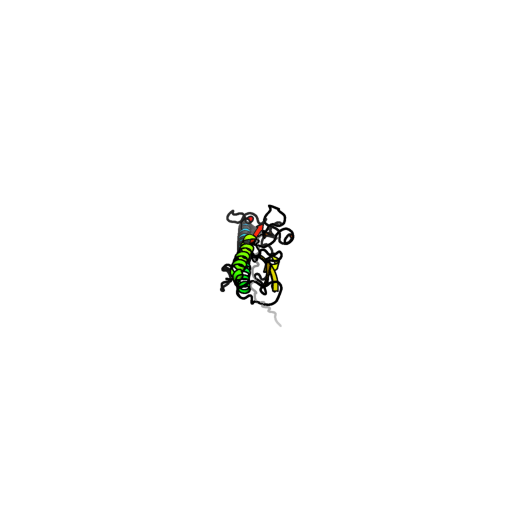5 1.00 79.81 206 TRP A CA 1
ATOM 1602 C C . TRP A 1 206 ? 9.395 -0.237 12.999 1.00 79.81 206 TRP A C 1
ATOM 1604 O O . TRP A 1 206 ? 10.018 -1.278 13.197 1.00 79.81 206 TRP A O 1
ATOM 1614 N N . GLY A 1 207 ? 8.538 0.263 13.897 1.00 71.56 207 GLY A N 1
ATOM 1615 C CA . GLY A 1 207 ? 8.228 -0.353 15.196 1.00 71.56 207 GLY A CA 1
ATOM 1616 C C . GLY A 1 207 ? 8.653 0.490 16.400 1.00 71.56 207 GLY A C 1
ATOM 1617 O O . GLY A 1 207 ? 7.821 0.813 17.238 1.00 71.56 207 GLY A O 1
ATOM 1618 N N . THR A 1 208 ? 9.921 0.900 16.487 1.00 71.94 208 THR A N 1
ATOM 1619 C CA . THR A 1 208 ? 10.393 1.751 17.602 1.00 71.94 208 THR A CA 1
ATOM 1620 C C . THR A 1 208 ? 10.087 3.233 17.386 1.00 71.94 208 THR A C 1
ATOM 1622 O O . THR A 1 208 ? 9.904 3.977 18.346 1.00 71.94 208 THR A O 1
ATOM 1625 N N . THR A 1 209 ? 10.018 3.666 16.125 1.00 77.06 209 THR A N 1
ATOM 1626 C CA . THR A 1 209 ? 9.904 5.084 15.739 1.00 77.06 209 THR A CA 1
ATOM 1627 C C . THR A 1 209 ? 8.518 5.493 15.238 1.00 77.06 209 THR A C 1
ATOM 1629 O O . THR A 1 209 ? 8.186 6.680 15.240 1.00 77.06 209 THR A O 1
ATOM 1632 N N . ALA A 1 210 ? 7.719 4.517 14.810 1.00 83.81 210 ALA A N 1
ATOM 1633 C CA . ALA A 1 210 ? 6.449 4.718 14.135 1.00 83.81 210 ALA A CA 1
ATOM 1634 C C . ALA A 1 210 ? 5.525 3.515 14.340 1.00 83.81 210 ALA A C 1
ATOM 1636 O O . ALA A 1 210 ? 5.987 2.370 14.326 1.00 83.81 210 ALA A O 1
ATOM 1637 N N . SER A 1 211 ? 4.224 3.790 14.455 1.00 85.56 211 SER A N 1
ATOM 1638 C CA . SER A 1 211 ? 3.161 2.783 14.482 1.00 85.56 211 SER A CA 1
ATOM 1639 C C . SER A 1 211 ? 2.006 3.170 13.555 1.00 85.56 211 SER A C 1
ATOM 1641 O O . SER A 1 211 ? 1.729 4.353 13.332 1.00 85.56 211 SER A O 1
ATOM 1643 N N . GLY A 1 212 ? 1.345 2.149 13.004 1.00 89.00 212 GLY A N 1
ATOM 1644 C CA . GLY A 1 212 ? 0.229 2.275 12.069 1.00 89.00 212 GLY A CA 1
ATOM 1645 C C . GLY A 1 212 ? 0.683 2.753 10.689 1.00 89.00 212 GLY A C 1
ATOM 1646 O O . GLY A 1 212 ? 1.071 3.898 10.522 1.00 89.00 212 GLY A O 1
ATOM 1647 N N . VAL A 1 213 ? 0.640 1.912 9.661 1.00 92.12 213 VAL A N 1
ATOM 1648 C CA . VAL A 1 213 ? 0.977 2.337 8.290 1.00 92.12 213 VAL A CA 1
ATOM 1649 C C . VAL A 1 213 ? -0.244 2.983 7.638 1.00 92.12 213 VAL A C 1
ATOM 1651 O O . VAL A 1 213 ? -1.223 2.292 7.375 1.00 92.12 213 VAL A O 1
ATOM 1654 N N . THR A 1 214 ? -0.200 4.279 7.336 1.00 91.62 214 THR A N 1
ATOM 1655 C CA . THR A 1 214 ? -1.313 4.991 6.674 1.00 91.62 214 THR A CA 1
ATOM 1656 C C . THR A 1 214 ? -1.176 5.019 5.162 1.00 91.62 214 THR A C 1
ATOM 1658 O O . THR A 1 214 ? -2.170 4.925 4.443 1.00 91.62 214 THR A O 1
ATOM 1661 N N . ASP A 1 215 ? 0.055 5.135 4.673 1.00 92.12 215 ASP A N 1
ATOM 1662 C CA . ASP A 1 215 ? 0.355 5.313 3.258 1.00 92.12 215 ASP A CA 1
ATOM 1663 C C . ASP A 1 215 ? 1.741 4.746 2.924 1.00 92.12 215 ASP A C 1
ATOM 1665 O O . ASP A 1 215 ? 2.589 4.543 3.796 1.00 92.12 215 ASP A O 1
ATOM 1669 N N . ILE A 1 216 ? 1.976 4.519 1.638 1.00 93.31 216 ILE A N 1
ATOM 1670 C CA . ILE A 1 216 ? 3.266 4.146 1.060 1.00 93.31 216 ILE A CA 1
ATOM 1671 C C . ILE A 1 216 ? 3.626 5.179 -0.001 1.00 93.31 216 ILE A C 1
ATOM 1673 O O . ILE A 1 216 ? 2.768 5.602 -0.774 1.00 93.31 216 ILE A O 1
ATOM 1677 N N . VAL A 1 217 ? 4.894 5.562 -0.066 1.00 93.06 217 VAL A N 1
ATOM 1678 C CA . VAL A 1 217 ? 5.420 6.458 -1.094 1.00 93.06 217 VAL A CA 1
ATOM 1679 C C . VAL A 1 217 ? 6.696 5.894 -1.701 1.00 93.06 217 VAL A C 1
ATOM 1681 O O . VAL A 1 217 ? 7.412 5.087 -1.100 1.00 93.06 217 VAL A O 1
ATOM 1684 N N . SER A 1 218 ? 6.978 6.328 -2.922 1.00 94.31 218 SER A N 1
ATOM 1685 C CA . SER A 1 218 ? 8.291 6.151 -3.536 1.00 94.31 218 SER A CA 1
ATOM 1686 C C . SER A 1 218 ? 9.254 7.209 -2.999 1.00 94.31 218 SER A C 1
ATOM 1688 O O . SER A 1 218 ? 8.848 8.334 -2.738 1.00 94.31 218 SER A O 1
ATOM 1690 N N . ARG A 1 219 ? 10.539 6.882 -2.863 1.00 93.00 219 ARG A N 1
ATOM 1691 C CA . ARG A 1 219 ? 11.597 7.863 -2.595 1.00 93.00 219 ARG A CA 1
ATOM 1692 C C . ARG A 1 219 ? 12.820 7.601 -3.438 1.00 93.00 219 ARG A C 1
ATOM 1694 O O . ARG A 1 219 ? 13.201 6.448 -3.633 1.00 93.00 219 ARG A O 1
ATOM 1701 N N . GLY A 1 220 ? 13.464 8.680 -3.875 1.00 87.88 220 GLY A N 1
ATOM 1702 C CA . GLY A 1 220 ? 14.754 8.619 -4.552 1.00 87.88 220 GLY A CA 1
ATOM 1703 C C . GLY A 1 220 ? 14.673 8.056 -5.969 1.00 87.88 220 GLY A C 1
ATOM 1704 O O . GLY A 1 220 ? 15.691 7.616 -6.488 1.00 87.88 220 GLY A O 1
ATOM 1705 N N . ALA A 1 221 ? 13.491 8.046 -6.595 1.00 89.44 221 ALA A N 1
ATOM 1706 C CA . ALA A 1 221 ? 13.321 7.587 -7.978 1.00 89.44 221 ALA A CA 1
ATOM 1707 C C . ALA A 1 221 ? 13.400 8.728 -9.015 1.00 89.44 221 ALA A C 1
ATOM 1709 O O . ALA A 1 221 ? 13.535 8.458 -10.207 1.00 89.44 221 ALA A O 1
ATOM 1710 N N . GLY A 1 222 ? 13.424 9.986 -8.555 1.00 91.62 222 GLY A N 1
ATOM 1711 C CA . GLY A 1 222 ? 13.709 11.169 -9.365 1.00 91.62 222 GLY A CA 1
ATOM 1712 C C . GLY A 1 222 ? 12.474 11.843 -9.969 1.00 91.62 222 GLY A C 1
ATOM 1713 O O . GLY A 1 222 ? 11.435 12.000 -9.325 1.00 91.62 222 GLY A O 1
ATOM 1714 N N . LEU A 1 223 ? 12.623 12.321 -11.206 1.00 93.44 223 LEU A N 1
ATOM 1715 C CA . LEU A 1 223 ? 11.548 12.944 -11.974 1.00 93.44 223 LEU A CA 1
ATOM 1716 C C . LEU A 1 223 ? 10.936 11.921 -12.925 1.00 93.44 223 LEU A C 1
ATOM 1718 O O . LEU A 1 223 ? 11.641 11.208 -13.641 1.00 93.44 223 LEU A O 1
ATOM 1722 N N . ALA A 1 224 ? 9.613 11.882 -12.947 1.00 92.56 224 ALA A N 1
ATOM 1723 C CA . ALA A 1 224 ? 8.871 11.102 -13.910 1.00 92.56 224 ALA A CA 1
ATOM 1724 C C . ALA A 1 224 ? 8.884 11.753 -15.297 1.00 92.56 224 ALA A C 1
ATOM 1726 O O . ALA A 1 224 ? 9.174 12.940 -15.449 1.00 92.56 224 ALA A O 1
ATOM 1727 N N . LEU A 1 225 ? 8.486 10.996 -16.318 1.00 91.81 225 LEU A N 1
ATOM 1728 C CA . LEU A 1 225 ? 8.438 11.474 -17.706 1.00 91.81 225 LEU A CA 1
ATOM 1729 C C . LEU A 1 225 ? 7.505 12.668 -17.931 1.00 91.81 225 LEU A C 1
ATOM 1731 O O . LEU A 1 225 ? 7.663 13.393 -18.906 1.00 91.81 225 LEU A O 1
ATOM 1735 N N . ASN A 1 226 ? 6.528 12.870 -17.047 1.00 91.19 226 ASN A N 1
ATOM 1736 C CA . ASN A 1 226 ? 5.628 14.023 -17.070 1.00 91.19 226 ASN A CA 1
ATOM 1737 C C . ASN A 1 226 ? 6.160 15.228 -16.267 1.00 91.19 226 ASN A C 1
ATOM 1739 O O . ASN A 1 226 ? 5.420 16.185 -16.067 1.00 91.19 226 ASN A O 1
ATOM 1743 N N . GLY A 1 227 ? 7.387 15.161 -15.744 1.00 92.56 227 GLY A N 1
ATOM 1744 C CA . GLY A 1 227 ? 7.998 16.203 -14.918 1.00 92.56 227 GLY A CA 1
ATOM 1745 C C . GLY A 1 227 ? 7.565 16.211 -13.448 1.00 92.56 227 GLY A C 1
ATOM 1746 O O . GLY A 1 227 ? 8.105 16.994 -12.672 1.00 92.56 227 GLY A O 1
ATOM 1747 N N . SER A 1 228 ? 6.633 15.347 -13.027 1.00 93.56 228 SER A N 1
ATOM 1748 C CA . SER A 1 228 ? 6.276 15.232 -11.604 1.00 93.56 228 SER A CA 1
ATOM 1749 C C . SER A 1 228 ? 7.368 14.505 -10.816 1.00 93.56 228 SER A C 1
ATOM 1751 O O . SER A 1 228 ? 8.040 13.618 -11.347 1.00 93.56 228 SER A O 1
ATOM 1753 N N . ARG A 1 229 ? 7.553 14.859 -9.541 1.00 92.44 229 ARG A N 1
ATOM 1754 C CA . ARG A 1 229 ? 8.468 14.130 -8.657 1.00 92.44 229 ARG A CA 1
ATOM 1755 C C . ARG A 1 229 ? 7.831 12.800 -8.284 1.00 92.44 229 ARG A C 1
ATOM 1757 O O . ARG A 1 229 ? 6.719 12.766 -7.766 1.00 92.44 229 ARG A O 1
ATOM 1764 N N . THR A 1 230 ? 8.550 11.704 -8.506 1.00 90.06 230 THR A N 1
ATOM 1765 C CA . THR A 1 230 ? 8.089 10.369 -8.087 1.00 90.06 230 THR A CA 1
ATOM 1766 C C . THR A 1 230 ? 7.963 10.249 -6.576 1.00 90.06 230 THR A C 1
ATOM 1768 O O . THR A 1 230 ? 7.323 9.334 -6.081 1.00 90.06 230 THR A O 1
ATOM 1771 N N . ASP A 1 231 ? 8.605 11.154 -5.845 1.00 88.31 231 ASP A N 1
ATOM 1772 C CA . ASP A 1 231 ? 8.598 11.177 -4.390 1.00 88.31 231 ASP A CA 1
ATOM 1773 C C . ASP A 1 231 ? 7.257 11.642 -3.801 1.00 88.31 231 ASP A C 1
ATOM 1775 O O . ASP A 1 231 ? 6.978 11.390 -2.630 1.00 88.31 231 ASP A O 1
ATOM 1779 N N . ASP A 1 232 ? 6.420 12.273 -4.629 1.00 87.12 232 ASP A N 1
ATOM 1780 C CA . ASP A 1 232 ? 5.066 12.700 -4.272 1.00 87.12 232 ASP A CA 1
ATOM 1781 C C . ASP A 1 232 ? 4.016 11.625 -4.617 1.00 87.12 232 ASP A C 1
ATOM 1783 O O . ASP A 1 232 ? 2.822 11.825 -4.384 1.00 87.12 232 ASP A O 1
ATOM 1787 N N . TRP A 1 233 ? 4.442 10.508 -5.225 1.00 88.25 233 TRP A N 1
ATOM 1788 C CA . TRP A 1 233 ? 3.551 9.477 -5.763 1.00 88.25 233 TRP A CA 1
ATOM 1789 C C . TRP A 1 233 ? 3.075 8.464 -4.750 1.00 88.25 233 TRP A C 1
ATOM 1791 O O . TRP A 1 233 ? 3.783 8.093 -3.788 1.00 88.25 233 TRP A O 1
#

Radius of gyration: 32.94 Å; Cα contacts (8 Å, |Δi|>4): 337; chains: 1; bounding box: 66×67×118 Å

Sequence (233 aa):
MYSWFSTGRNCPQRQRAGVTLVEILIVTVIITLMAAVSFPVYKIIQQREKEKRLRKILASVRSALSGSKSPLSAREFVEGYRTYVIAYGSYLIENALEPPGANTIPAGQKKKVKENFLKLANNEGFGYPESPQKLVQGNILLKIDVPTGSSGVNATYTVTIPVDRRFVRNIPPHPFIGWVPNARFEFKAAVNTSGSPTLPFNSAAWGTTASGVTDIVSRGAGLALNGSRTDDW

Foldseek 3Di:
DDDDDDDDDDDPPPPPPDDDPVNVVVVVVVVVVVVVVVVVVVVLVLLVVLVVVQVLLQLLLLCQWPPDQRPPDPDRSRDHQLNCCLVQLLVCLQPQDDDDDDADQDPVQSVVQNVQVVVCCQQVQLSFAFASVSLQDAQDWRWDWTASPDPDPRRTHIRTDTGRDHSDNDNDFRSCCVPFVPKGKWFAASDAPQPDPDPTHDRVPGDNGGTGTNGMAIPRSAAGPVRDGSRVD

Secondary structure (DSSP, 8-state):
-----------------PPPHHHHHHHHHHHHHHHHHHHHHHHHHHHHHHHHHHHHHHHHHHHHHHT---TT-SS-----HHHHHHHHHHHHHHT----SSSS---GGGHHHHHHHHHHHHHHS-TTS-SSGGGGT--SEEEEEEEE---SSTT-EEEEEEEE-S-S-S--PPPTTTTT-TT-EEEEEEEEESS------EEGGGTTTSEEEEEEEEEES--B-TTS-BGGG-

pLDDT: mean 83.4, std 13.72, range [40.44, 98.0]